Protein AF-A0A9W7BYQ6-F1 (afdb_monomer)

Mean predicted aligned error: 15.12 Å

pLDDT: mean 78.57, std 22.23, range [31.86, 97.75]

Structure (mmCIF, N/CA/C/O backbone):
data_AF-A0A9W7BYQ6-F1
#
_entry.id   AF-A0A9W7BYQ6-F1
#
loop_
_atom_site.group_PDB
_atom_site.id
_atom_site.type_symbol
_atom_site.label_atom_id
_atom_site.label_alt_id
_atom_site.label_comp_id
_atom_site.label_asym_id
_atom_site.label_entity_id
_atom_site.label_seq_id
_atom_site.pdbx_PDB_ins_code
_atom_site.Cartn_x
_atom_site.Cartn_y
_atom_site.Cartn_z
_atom_site.occupancy
_atom_site.B_iso_or_equiv
_atom_site.auth_seq_id
_atom_site.auth_comp_id
_atom_site.auth_asym_id
_atom_site.auth_atom_id
_atom_site.pdbx_PDB_model_num
ATOM 1 N N . MET A 1 1 ? 54.317 21.150 44.133 1.00 43.47 1 MET A N 1
ATOM 2 C CA . MET A 1 1 ? 53.302 20.576 43.223 1.00 43.47 1 MET A CA 1
ATOM 3 C C . MET A 1 1 ? 52.304 19.791 44.057 1.00 43.47 1 MET A C 1
ATOM 5 O O . MET A 1 1 ? 52.593 18.672 44.451 1.00 43.47 1 MET A O 1
ATOM 9 N N . ILE A 1 2 ? 51.185 20.420 44.419 1.00 37.03 2 ILE A N 1
ATOM 10 C CA . ILE A 1 2 ? 50.122 19.801 45.219 1.00 37.03 2 ILE A CA 1
ATOM 11 C C . ILE A 1 2 ? 49.166 19.126 44.231 1.00 37.03 2 ILE A C 1
ATOM 13 O O . ILE A 1 2 ? 48.419 19.805 43.531 1.00 37.03 2 ILE A O 1
ATOM 17 N N . LEU A 1 3 ? 49.245 17.799 44.122 1.00 36.59 3 LEU A N 1
ATOM 18 C CA . LEU A 1 3 ? 48.300 16.997 43.347 1.00 36.59 3 LEU A CA 1
ATOM 19 C C . LEU A 1 3 ? 47.083 16.700 44.230 1.00 36.59 3 LEU A C 1
ATOM 21 O O . LEU A 1 3 ? 47.138 15.872 45.136 1.00 36.59 3 LEU A O 1
ATOM 25 N N . LEU A 1 4 ? 45.992 17.423 43.975 1.00 35.31 4 LEU A N 1
ATOM 26 C CA . LEU A 1 4 ? 44.677 17.169 44.557 1.00 35.31 4 LEU A CA 1
ATOM 27 C C . LEU A 1 4 ? 44.089 15.902 43.921 1.00 35.31 4 LEU A C 1
ATOM 29 O O . LEU A 1 4 ? 43.586 15.934 42.798 1.00 35.31 4 LEU A O 1
ATOM 33 N N . PHE A 1 5 ? 44.150 14.780 44.636 1.00 37.09 5 PHE A N 1
ATOM 34 C CA . PHE A 1 5 ? 43.432 13.565 44.260 1.00 37.09 5 PHE A CA 1
ATOM 35 C C . PHE A 1 5 ? 41.962 13.698 44.675 1.00 37.09 5 PHE A C 1
ATOM 37 O O . PHE A 1 5 ? 41.614 13.576 45.848 1.00 37.09 5 PHE A O 1
ATOM 44 N N . LEU A 1 6 ? 41.098 13.975 43.698 1.00 37.56 6 LEU A N 1
ATOM 45 C CA . LEU A 1 6 ? 39.646 13.909 43.849 1.00 37.56 6 LEU A CA 1
ATOM 46 C C . LEU A 1 6 ? 39.232 12.443 44.048 1.00 37.56 6 LEU A C 1
ATOM 48 O O . LEU A 1 6 ? 39.427 11.610 43.163 1.00 37.56 6 LEU A O 1
ATOM 52 N N . THR A 1 7 ? 38.666 12.122 45.210 1.00 42.50 7 THR A N 1
ATOM 53 C CA . THR A 1 7 ? 38.082 10.805 45.486 1.00 42.50 7 THR A CA 1
ATOM 54 C C . THR A 1 7 ? 36.719 10.665 44.786 1.00 42.50 7 THR A C 1
ATOM 56 O O . THR A 1 7 ? 35.931 11.614 44.766 1.00 42.50 7 THR A O 1
ATOM 59 N N . PRO A 1 8 ? 36.408 9.505 44.178 1.00 43.22 8 PRO A N 1
ATOM 60 C CA . PRO A 1 8 ? 35.128 9.289 43.504 1.00 43.22 8 PRO A CA 1
ATOM 61 C C . PRO A 1 8 ? 33.970 9.108 44.509 1.00 43.22 8 PRO A C 1
ATOM 63 O O . PRO A 1 8 ? 34.186 8.593 45.609 1.00 43.22 8 PRO A O 1
ATOM 66 N N . PRO A 1 9 ? 32.725 9.480 44.146 1.00 39.56 9 PRO A N 1
ATOM 67 C CA . PRO A 1 9 ? 31.572 9.347 45.032 1.00 39.56 9 PRO A CA 1
ATOM 68 C C . PRO A 1 9 ? 31.198 7.876 45.271 1.00 39.56 9 PRO A C 1
ATOM 70 O O . PRO A 1 9 ? 31.221 7.043 44.363 1.00 39.56 9 PRO A O 1
ATOM 73 N N . THR A 1 10 ? 30.820 7.569 46.512 1.00 42.53 10 THR A N 1
ATOM 74 C CA . THR A 1 10 ? 30.437 6.229 46.973 1.00 42.53 10 THR A CA 1
ATOM 75 C C . THR A 1 10 ? 29.130 5.734 46.329 1.00 42.53 10 THR A C 1
ATOM 77 O O . THR A 1 10 ? 28.211 6.519 46.074 1.00 42.53 10 THR A O 1
ATOM 80 N N . PRO A 1 11 ? 28.991 4.420 46.064 1.00 36.62 11 PRO A N 1
ATOM 81 C CA . PRO A 1 11 ? 27.788 3.870 45.455 1.00 36.62 11 PRO A CA 1
ATOM 82 C C . PRO A 1 11 ? 26.620 3.841 46.452 1.00 36.62 11 PRO A C 1
ATOM 84 O O . PRO A 1 11 ? 26.720 3.334 47.571 1.00 36.62 11 PRO A O 1
ATOM 87 N N . ARG A 1 12 ? 25.471 4.358 46.010 1.00 35.28 12 ARG A N 1
ATOM 88 C CA . ARG A 1 12 ? 24.211 4.400 46.762 1.00 35.28 12 ARG A CA 1
ATOM 89 C C . ARG A 1 12 ? 23.676 2.981 47.000 1.00 35.28 12 ARG A C 1
ATOM 91 O O . ARG A 1 12 ? 23.156 2.341 46.089 1.00 35.28 12 ARG A O 1
ATOM 98 N N . GLN A 1 13 ? 23.788 2.504 48.237 1.00 36.00 13 GLN A N 1
ATOM 99 C CA . GLN A 1 13 ? 23.250 1.221 48.701 1.00 36.00 13 GLN A CA 1
ATOM 100 C C . GLN A 1 13 ? 21.714 1.183 48.554 1.00 36.00 13 GLN A C 1
ATOM 102 O O . GLN A 1 13 ? 21.001 2.071 49.027 1.00 36.00 13 GLN A O 1
ATOM 107 N N . ARG A 1 14 ? 21.189 0.144 47.893 1.00 40.66 14 ARG A N 1
ATOM 108 C CA . ARG A 1 14 ? 19.747 -0.118 47.756 1.00 40.66 14 ARG A CA 1
ATOM 109 C C . ARG A 1 14 ? 19.301 -0.920 48.983 1.00 40.66 14 ARG A C 1
ATOM 111 O O . ARG A 1 14 ? 19.718 -2.064 49.133 1.00 40.66 14 ARG A O 1
ATOM 118 N N . LYS A 1 15 ? 18.489 -0.326 49.867 1.00 36.00 15 LYS A N 1
ATOM 119 C CA . LYS A 1 15 ? 17.949 -1.009 51.059 1.00 36.00 15 LYS A CA 1
ATOM 120 C C . LYS A 1 15 ? 17.217 -2.292 50.632 1.00 36.00 15 LYS A C 1
ATOM 122 O O . LYS A 1 15 ? 16.255 -2.220 49.868 1.00 36.00 15 LYS A O 1
ATOM 127 N N . LYS A 1 16 ? 17.692 -3.454 51.096 1.00 34.72 16 LYS A N 1
ATOM 128 C CA . LYS A 1 16 ? 16.944 -4.718 51.056 1.00 34.72 16 LYS A CA 1
ATOM 129 C C . LYS A 1 16 ? 15.793 -4.587 52.053 1.00 34.72 16 LYS A C 1
ATOM 131 O O . LYS A 1 16 ? 16.047 -4.340 53.223 1.00 34.72 16 LYS A O 1
ATOM 136 N N . SER A 1 17 ? 14.552 -4.720 51.596 1.00 37.75 17 SER A N 1
ATOM 137 C CA . SER A 1 17 ? 13.422 -4.959 52.494 1.00 37.75 17 SER A CA 1
ATOM 138 C C . SER A 1 17 ? 13.454 -6.427 52.916 1.00 37.75 17 SER A C 1
ATOM 140 O O . SER A 1 17 ? 13.455 -7.310 52.052 1.00 37.75 17 SER A O 1
ATOM 142 N N . GLU A 1 18 ? 13.516 -6.665 54.222 1.00 34.78 18 GLU A N 1
ATOM 143 C CA . GLU A 1 18 ? 13.394 -7.977 54.855 1.00 34.78 18 GLU A CA 1
ATOM 144 C C . GLU A 1 18 ? 12.104 -8.672 54.401 1.00 34.78 18 GLU A C 1
ATOM 146 O O . GLU A 1 18 ? 11.024 -8.078 54.402 1.00 34.78 18 GLU A O 1
ATOM 151 N N . LYS A 1 19 ? 12.218 -9.931 53.966 1.00 36.22 19 LYS A N 1
ATOM 152 C CA . LYS A 1 19 ? 11.063 -10.811 53.797 1.00 36.22 19 LYS A CA 1
ATOM 153 C C . LYS A 1 19 ? 10.857 -11.538 55.118 1.00 36.22 19 LYS A C 1
ATOM 155 O O . LYS A 1 19 ? 11.721 -12.311 55.514 1.00 36.22 19 LYS A O 1
ATOM 160 N N . ALA A 1 20 ? 9.718 -11.288 55.753 1.00 31.86 20 ALA A N 1
ATOM 161 C CA . ALA A 1 20 ? 9.177 -12.173 56.769 1.00 31.86 20 ALA A CA 1
ATOM 162 C C . ALA A 1 20 ? 8.831 -13.519 56.113 1.00 31.86 20 ALA A C 1
ATOM 164 O O . ALA A 1 20 ? 8.175 -13.560 55.068 1.00 31.86 20 ALA A O 1
ATOM 165 N N . GLU A 1 21 ? 9.319 -14.600 56.709 1.00 35.56 21 GLU A N 1
ATOM 166 C CA . GLU A 1 21 ? 8.918 -15.963 56.391 1.00 35.56 21 GLU A CA 1
ATOM 167 C C . GLU A 1 21 ? 7.478 -16.166 56.873 1.00 35.56 21 GLU A C 1
ATOM 169 O O . GLU A 1 21 ? 7.185 -16.051 58.059 1.00 35.56 21 GLU A O 1
ATOM 174 N N . ALA A 1 22 ? 6.566 -16.439 55.942 1.00 32.25 22 ALA A N 1
ATOM 175 C CA . ALA A 1 22 ? 5.237 -16.946 56.242 1.00 32.25 22 ALA A CA 1
ATOM 176 C C . ALA A 1 22 ? 4.982 -18.128 55.305 1.00 32.25 22 ALA A C 1
ATOM 178 O O . ALA A 1 22 ? 4.762 -17.964 54.105 1.00 32.25 22 ALA A O 1
ATOM 179 N N . SER A 1 23 ? 5.091 -19.324 55.871 1.00 40.09 23 SER A N 1
ATOM 180 C CA . SER A 1 23 ? 4.672 -20.590 55.283 1.00 40.09 23 SER A CA 1
ATOM 181 C C . SER A 1 23 ? 3.147 -20.690 55.344 1.00 40.09 23 SER A C 1
ATOM 183 O O . SER A 1 23 ? 2.634 -20.972 56.420 1.00 40.09 23 SER A O 1
ATOM 185 N N . LEU A 1 24 ? 2.444 -20.457 54.231 1.00 32.22 24 LEU A N 1
ATOM 186 C CA . LEU A 1 24 ? 1.048 -20.872 54.024 1.00 32.22 24 LEU A CA 1
ATOM 187 C C . LEU A 1 24 ? 0.779 -21.094 52.516 1.00 32.22 24 LEU A C 1
ATOM 189 O O . LEU A 1 24 ? 0.664 -20.147 51.740 1.00 32.22 24 LEU A O 1
ATOM 193 N N . ASP A 1 25 ? 0.789 -22.368 52.126 1.00 33.34 25 ASP A N 1
ATOM 194 C CA . ASP A 1 25 ? -0.078 -23.066 51.158 1.00 33.34 25 ASP A CA 1
ATOM 195 C C . ASP A 1 25 ? -0.745 -22.226 50.042 1.00 33.34 25 ASP A C 1
ATOM 197 O O . ASP A 1 25 ? -1.794 -21.601 50.199 1.00 33.34 25 ASP A O 1
ATOM 201 N N . GLU A 1 26 ? -0.156 -22.282 48.846 1.00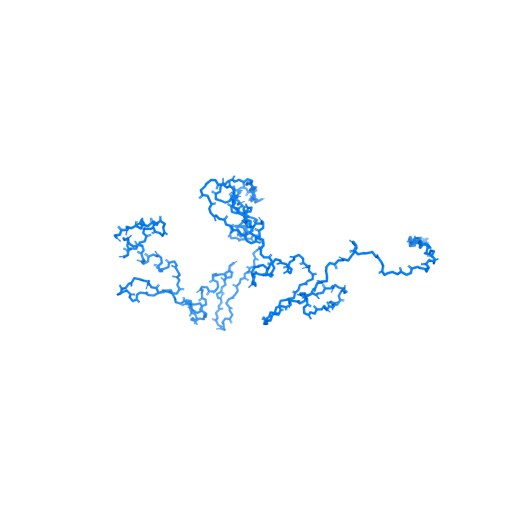 42.97 26 GLU A N 1
ATOM 202 C CA . GLU A 1 26 ? -0.476 -21.443 47.685 1.00 42.97 26 GLU A CA 1
ATOM 203 C C . GLU A 1 26 ? -1.491 -22.096 46.710 1.00 42.97 26 GLU A C 1
ATOM 205 O O . GLU A 1 26 ? -1.306 -22.020 45.497 1.00 42.97 26 GLU A O 1
ATOM 210 N N . ASP A 1 27 ? -2.563 -22.741 47.204 1.00 42.75 27 ASP A N 1
ATOM 211 C CA . ASP A 1 27 ? -3.416 -23.616 46.358 1.00 42.75 27 ASP A CA 1
ATOM 212 C C . ASP A 1 27 ? -4.942 -23.338 46.293 1.00 42.75 27 ASP A C 1
ATOM 214 O O . ASP A 1 27 ? -5.664 -24.087 45.635 1.00 42.75 27 ASP A O 1
ATOM 218 N N . THR A 1 28 ? -5.500 -22.258 46.865 1.00 43.66 28 THR A N 1
ATOM 219 C CA . THR A 1 28 ? -6.983 -22.151 47.006 1.00 43.66 28 THR A CA 1
ATOM 220 C C . THR A 1 28 ? -7.702 -20.913 46.446 1.00 43.66 28 THR A C 1
ATOM 222 O O . THR A 1 28 ? -8.909 -20.794 46.653 1.00 43.66 28 THR A O 1
ATOM 225 N N . ASN A 1 29 ? -7.081 -20.014 45.660 1.00 39.09 29 ASN A N 1
ATOM 226 C CA . ASN A 1 29 ? -7.816 -18.864 45.078 1.00 39.09 29 ASN A CA 1
ATOM 227 C C . ASN A 1 29 ? -8.144 -18.996 43.567 1.00 39.09 29 ASN A C 1
ATOM 229 O O . ASN A 1 29 ? -7.367 -18.545 42.715 1.00 39.09 29 ASN A O 1
ATOM 233 N N . PRO A 1 30 ? -9.334 -19.513 43.190 1.00 42.88 30 PRO A N 1
ATOM 234 C CA . PRO A 1 30 ? -9.738 -19.678 41.790 1.00 42.88 30 PRO A CA 1
ATOM 235 C C . PRO A 1 30 ? -9.913 -18.360 41.012 1.00 42.88 30 PRO A C 1
ATOM 237 O O . PRO A 1 30 ? -9.908 -18.388 39.781 1.00 42.88 30 PRO A O 1
ATOM 240 N N . LYS A 1 31 ? -10.002 -17.195 41.676 1.00 39.41 31 LYS A N 1
ATOM 241 C CA . LYS A 1 31 ? -10.143 -15.884 41.006 1.00 39.41 31 LYS A CA 1
ATOM 242 C C . LYS A 1 31 ? -8.815 -15.294 40.507 1.00 39.41 31 LYS A C 1
ATOM 244 O O . LYS A 1 31 ? -8.833 -14.351 39.718 1.00 39.41 31 LYS A O 1
ATOM 249 N N . LEU A 1 32 ? -7.669 -15.851 40.918 1.00 38.16 32 LEU A N 1
ATOM 250 C CA . LEU A 1 32 ? -6.331 -15.413 40.485 1.00 38.16 32 LEU A CA 1
ATOM 251 C C . LEU A 1 32 ? -5.699 -16.319 39.416 1.00 38.16 32 LEU A C 1
ATOM 253 O O . LEU A 1 32 ? -4.605 -16.021 38.922 1.00 38.16 32 LEU A O 1
ATOM 257 N N . ARG A 1 33 ? -6.388 -17.386 38.985 1.00 36.34 33 ARG A N 1
ATOM 258 C CA . ARG A 1 33 ? -5.934 -18.214 37.863 1.00 36.34 33 ARG A CA 1
ATOM 259 C C . ARG A 1 33 ? -5.952 -17.396 36.572 1.00 36.34 33 ARG A C 1
ATOM 261 O O . ARG A 1 33 ? -6.983 -17.205 35.931 1.00 36.34 33 ARG A O 1
ATOM 268 N N . ARG A 1 34 ? -4.773 -16.936 36.144 1.00 42.22 34 ARG A N 1
ATOM 269 C CA . ARG A 1 34 ? -4.566 -16.474 34.765 1.00 42.22 34 ARG A CA 1
ATOM 270 C C . ARG A 1 34 ? -4.940 -17.640 33.841 1.00 42.22 34 ARG A C 1
ATOM 272 O O . ARG A 1 34 ? -4.400 -18.726 34.049 1.00 42.22 34 ARG A O 1
ATOM 279 N N . PRO A 1 35 ? -5.811 -17.454 32.832 1.00 42.69 35 PRO A N 1
ATOM 280 C CA . PRO A 1 35 ? -6.181 -18.546 31.942 1.00 42.69 35 PRO A CA 1
ATOM 281 C C . PRO A 1 35 ? -4.914 -19.140 31.327 1.00 42.69 35 PRO A C 1
ATOM 283 O O . PRO A 1 35 ? -4.057 -18.403 30.817 1.00 42.69 35 PRO A O 1
ATOM 286 N N . ALA A 1 36 ? -4.783 -20.466 31.431 1.00 51.59 36 ALA A N 1
ATOM 287 C CA . ALA A 1 36 ? -3.658 -21.203 30.884 1.00 51.59 36 ALA A CA 1
ATOM 288 C C . ALA A 1 36 ? -3.486 -20.797 29.418 1.00 51.59 36 ALA A C 1
ATOM 290 O O . ALA A 1 36 ? -4.422 -20.851 28.617 1.00 51.59 36 ALA A O 1
ATOM 291 N N . ARG A 1 37 ? -2.292 -20.316 29.058 1.00 60.03 37 ARG A N 1
ATOM 292 C CA . ARG A 1 37 ? -1.980 -19.912 27.683 1.00 60.03 37 ARG A CA 1
ATOM 293 C C . ARG A 1 37 ? -1.713 -21.169 26.861 1.00 60.03 37 ARG A C 1
ATOM 295 O O . ARG A 1 37 ? -0.598 -21.352 26.380 1.00 60.03 37 ARG A O 1
ATOM 302 N N . ASN A 1 38 ? -2.746 -21.997 26.694 1.00 60.22 38 ASN A N 1
ATOM 303 C CA . ASN A 1 38 ? -2.758 -23.293 25.999 1.00 60.22 38 ASN A CA 1
ATOM 304 C C . ASN A 1 38 ? -2.528 -23.175 24.477 1.00 60.22 38 ASN A C 1
ATOM 306 O O . ASN A 1 38 ? -2.972 -23.975 23.669 1.00 60.22 38 ASN A O 1
ATOM 310 N N . TRP A 1 39 ? -1.908 -22.080 24.059 1.00 65.81 39 TRP A N 1
ATOM 311 C CA . TRP A 1 39 ? -1.801 -21.637 22.683 1.00 65.81 39 TRP A CA 1
ATOM 312 C C . TRP A 1 39 ? -0.371 -21.233 22.329 1.00 65.81 39 TRP A C 1
ATOM 314 O O . TRP A 1 39 ? -0.141 -20.655 21.262 1.00 65.81 39 TRP A O 1
ATOM 324 N N . ILE A 1 40 ? 0.571 -21.468 23.244 1.00 64.25 40 ILE A N 1
ATOM 325 C CA . ILE A 1 40 ? 2.005 -21.274 23.067 1.00 64.25 40 ILE A CA 1
ATOM 326 C C . ILE A 1 40 ? 2.610 -22.662 22.857 1.00 64.25 40 ILE A C 1
ATOM 328 O O . ILE A 1 40 ? 2.610 -23.456 23.788 1.00 64.25 40 ILE A O 1
ATOM 332 N N . LYS A 1 41 ? 3.136 -22.934 21.655 1.00 69.94 41 LYS A N 1
ATOM 333 C CA . LYS A 1 41 ? 3.837 -24.200 21.356 1.00 69.94 41 LYS A CA 1
ATOM 334 C C . LYS A 1 41 ? 5.145 -24.327 22.140 1.00 69.94 41 LYS A C 1
ATOM 336 O O . LYS A 1 41 ? 5.558 -25.418 22.493 1.00 69.94 41 LYS A O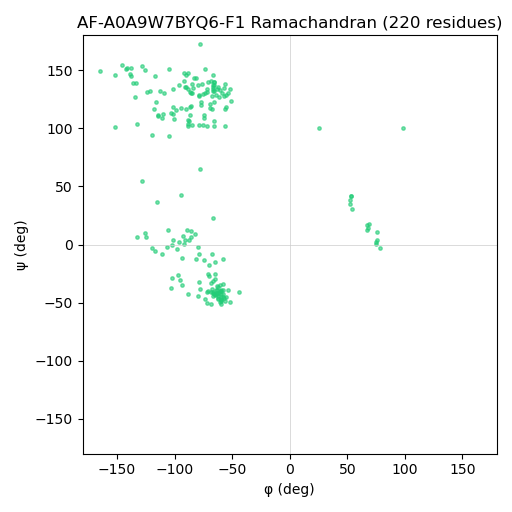 1
ATOM 341 N N . GLY A 1 42 ? 5.800 -23.199 22.414 1.00 72.44 42 GLY A N 1
ATOM 342 C CA . GLY A 1 42 ? 7.051 -23.172 23.158 1.00 72.44 42 GLY A CA 1
ATOM 343 C C . GLY A 1 42 ? 7.401 -21.779 23.659 1.00 72.44 42 GLY A C 1
ATOM 344 O O . GLY A 1 42 ? 7.050 -20.763 23.044 1.00 72.44 42 GLY A O 1
ATOM 345 N N . VAL A 1 43 ? 8.088 -21.745 24.798 1.00 77.75 43 VAL A N 1
ATOM 346 C CA . VAL A 1 43 ? 8.626 -20.533 25.409 1.00 77.75 43 VAL A CA 1
ATOM 347 C C . VAL A 1 43 ? 10.142 -20.658 25.455 1.00 77.75 43 VAL A C 1
ATOM 349 O O . VAL A 1 43 ? 10.660 -21.527 26.146 1.00 77.75 43 VAL A O 1
ATOM 352 N N . VAL A 1 44 ? 10.852 -19.780 24.750 1.00 80.81 44 VAL A N 1
ATOM 353 C CA . VAL A 1 44 ? 12.322 -19.724 24.784 1.00 80.81 44 VAL A CA 1
ATOM 354 C C . VAL A 1 44 ? 12.774 -18.383 25.348 1.00 80.81 44 VAL A C 1
ATOM 356 O O . VAL A 1 44 ? 12.119 -17.363 25.131 1.00 80.81 44 VAL A O 1
ATOM 359 N N . ARG A 1 45 ? 13.879 -18.357 26.095 1.00 84.50 45 ARG A N 1
ATOM 360 C CA . ARG A 1 45 ? 14.506 -17.098 26.522 1.00 84.50 45 ARG A CA 1
ATOM 361 C C . ARG A 1 45 ? 15.531 -16.676 25.480 1.00 84.50 45 ARG A C 1
ATOM 363 O O . ARG A 1 45 ? 16.299 -17.498 24.995 1.00 84.50 45 ARG A O 1
ATOM 370 N N . ASN A 1 46 ? 15.529 -15.399 25.120 1.00 82.94 46 ASN A N 1
ATOM 371 C CA . ASN A 1 46 ? 16.599 -14.839 24.305 1.00 82.94 46 ASN A CA 1
ATOM 372 C C . ASN A 1 46 ? 17.846 -14.565 25.161 1.00 82.94 46 ASN A C 1
ATOM 374 O O . ASN A 1 46 ? 17.799 -14.620 26.391 1.00 82.94 46 ASN A O 1
ATOM 378 N N . LYS A 1 47 ? 18.947 -14.195 24.500 1.00 82.56 47 LYS A N 1
ATOM 379 C CA . LYS A 1 47 ? 20.229 -13.854 25.142 1.00 82.56 47 LYS A CA 1
ATOM 380 C C . LYS A 1 47 ? 20.170 -12.700 26.158 1.00 82.56 47 LYS A C 1
ATOM 382 O O . LYS A 1 47 ? 21.111 -12.506 26.911 1.00 82.56 47 LYS A O 1
ATOM 387 N N . TRP A 1 48 ? 19.069 -11.951 26.194 1.00 84.56 48 TRP A N 1
ATOM 388 C CA . TRP A 1 48 ? 18.828 -10.828 27.104 1.00 84.56 48 TRP A CA 1
ATOM 389 C C . TRP A 1 48 ? 17.828 -11.175 28.221 1.00 84.56 48 TRP A C 1
ATOM 391 O O . TRP A 1 48 ? 17.289 -10.283 28.870 1.00 84.56 48 TRP A O 1
ATOM 401 N N . GLY A 1 49 ? 17.495 -12.460 28.402 1.00 82.94 49 GLY A N 1
ATOM 402 C CA . GLY A 1 49 ? 16.507 -12.922 29.387 1.00 82.94 49 GLY A CA 1
ATOM 403 C C . GLY A 1 49 ? 15.044 -12.651 29.005 1.00 82.94 49 GLY A C 1
ATOM 404 O O . GLY A 1 49 ? 14.128 -12.992 29.754 1.00 82.94 49 GLY A O 1
ATOM 405 N N . GLY A 1 50 ? 14.796 -12.077 27.828 1.00 86.69 50 GLY A N 1
ATOM 406 C CA . GLY A 1 50 ? 13.463 -11.813 27.302 1.00 86.69 50 GLY A CA 1
ATOM 407 C C . GLY A 1 50 ? 12.752 -13.094 26.874 1.00 86.69 50 GLY A C 1
ATOM 408 O O . GLY A 1 50 ? 13.307 -13.929 26.161 1.00 86.69 50 GLY A O 1
ATOM 409 N N . ILE A 1 51 ? 11.493 -13.231 27.280 1.00 86.69 51 ILE A N 1
ATOM 410 C CA . ILE A 1 51 ? 10.649 -14.377 26.935 1.00 86.69 51 ILE A CA 1
ATOM 411 C C . ILE A 1 51 ? 10.151 -14.241 25.493 1.00 86.69 51 ILE A C 1
ATOM 413 O O . ILE A 1 51 ? 9.404 -13.311 25.196 1.00 86.69 51 ILE A O 1
ATOM 417 N N . ILE A 1 52 ? 10.486 -15.198 24.633 1.00 88.38 52 ILE A N 1
ATOM 418 C CA . ILE A 1 52 ? 9.947 -15.376 23.281 1.00 88.38 52 ILE A CA 1
ATOM 419 C C . ILE A 1 52 ? 8.910 -16.497 23.306 1.00 88.38 52 ILE A C 1
ATOM 421 O O . ILE A 1 52 ? 9.130 -17.562 23.878 1.00 88.38 52 ILE A O 1
ATOM 425 N N . ARG A 1 53 ? 7.767 -16.251 22.669 1.00 88.81 53 ARG A N 1
ATOM 426 C CA . ARG A 1 53 ? 6.668 -17.207 22.523 1.00 88.81 53 ARG A CA 1
ATOM 427 C C . ARG A 1 53 ? 6.543 -17.606 21.065 1.00 88.81 53 ARG A C 1
ATOM 429 O O . ARG A 1 53 ? 6.476 -16.725 20.205 1.00 88.81 53 ARG A O 1
ATOM 436 N N . THR A 1 54 ? 6.450 -18.900 20.808 1.00 89.56 54 THR A N 1
ATOM 437 C CA . THR A 1 54 ? 6.167 -19.444 19.475 1.00 89.56 54 THR A CA 1
ATOM 438 C C . THR A 1 54 ? 4.663 -19.628 19.295 1.00 89.56 54 THR A C 1
ATOM 440 O O . THR A 1 54 ? 3.955 -19.993 20.243 1.00 89.56 54 THR A O 1
ATOM 443 N N . CYS A 1 55 ? 4.158 -19.328 18.099 1.00 89.69 55 CYS A N 1
ATOM 444 C CA . CYS A 1 55 ? 2.758 -19.535 17.748 1.00 89.69 55 CYS A CA 1
ATOM 445 C C . CYS A 1 55 ? 2.388 -21.005 17.944 1.00 89.69 55 CYS A C 1
ATOM 447 O O . CYS A 1 55 ? 3.146 -21.885 17.570 1.00 89.69 55 CYS A O 1
ATOM 449 N N . GLY A 1 56 ? 1.237 -21.266 18.563 1.00 86.88 56 GLY A N 1
ATOM 450 C CA . GLY A 1 56 ? 0.783 -22.618 18.884 1.00 86.88 56 GLY A CA 1
ATOM 451 C C . GLY A 1 56 ? 0.146 -23.389 17.727 1.00 86.88 56 GLY A C 1
ATOM 452 O O . GLY A 1 56 ? -0.274 -24.519 17.927 1.00 86.88 56 GLY A O 1
ATOM 453 N N . ILE A 1 57 ? 0.007 -22.771 16.555 1.00 86.00 57 ILE A N 1
ATOM 454 C CA . ILE A 1 57 ? -0.791 -23.303 15.444 1.00 86.00 57 ILE A CA 1
ATOM 455 C C . ILE A 1 57 ? 0.087 -24.167 14.549 1.00 86.00 57 ILE A C 1
ATOM 457 O O . ILE A 1 57 ? 1.292 -23.925 14.418 1.00 86.00 57 ILE A O 1
ATOM 461 N N . ASP A 1 58 ? -0.500 -25.221 13.991 1.00 86.44 58 ASP A N 1
ATOM 462 C CA . ASP A 1 58 ? 0.248 -26.135 13.149 1.00 86.44 58 ASP A CA 1
ATOM 463 C C . ASP A 1 58 ? 0.739 -25.495 11.850 1.00 86.44 58 ASP A C 1
ATOM 465 O O . ASP A 1 58 ? 0.065 -24.636 11.284 1.00 86.44 58 ASP A O 1
ATOM 469 N N . GLY A 1 59 ? 1.988 -25.796 11.482 1.00 85.56 59 GLY A N 1
ATOM 470 C CA . GLY A 1 59 ? 2.682 -25.137 10.371 1.00 85.56 59 GLY A CA 1
ATOM 471 C C . GLY A 1 59 ? 3.019 -23.647 10.567 1.00 85.56 59 GLY A C 1
ATOM 472 O O . GLY A 1 59 ? 3.279 -22.959 9.583 1.00 85.56 59 GLY A O 1
ATOM 473 N N . CYS A 1 60 ? 2.997 -23.106 11.796 1.00 89.81 60 CYS A N 1
ATOM 474 C CA . CYS A 1 60 ? 3.345 -21.702 12.051 1.00 89.81 60 CYS A CA 1
ATOM 475 C C . CYS A 1 60 ? 4.620 -21.514 12.888 1.00 89.81 60 CYS A C 1
ATOM 477 O O . CYS A 1 60 ? 4.608 -21.688 14.107 1.00 89.81 60 CYS A O 1
ATOM 479 N N . ASP A 1 61 ? 5.679 -21.004 12.253 1.00 90.44 61 ASP A N 1
ATOM 480 C CA . ASP A 1 61 ? 6.978 -20.729 12.894 1.00 90.44 61 ASP A CA 1
ATOM 481 C C . ASP A 1 61 ? 7.101 -19.322 13.498 1.00 90.44 61 ASP A C 1
ATOM 483 O O . ASP A 1 61 ? 8.190 -18.863 13.859 1.00 90.44 61 ASP A O 1
ATOM 487 N N . TYR A 1 62 ? 5.988 -18.595 13.617 1.00 91.00 62 TYR A N 1
ATOM 488 C CA . TYR A 1 62 ? 6.009 -17.219 14.099 1.00 91.00 62 TYR A CA 1
ATOM 489 C C . TYR A 1 62 ? 6.409 -17.136 15.579 1.00 91.00 62 TYR A C 1
ATOM 491 O O . TYR A 1 62 ? 5.799 -17.765 16.446 1.00 91.00 62 TYR A O 1
ATOM 499 N N . LYS A 1 63 ? 7.409 -16.301 15.884 1.00 91.31 63 LYS A N 1
ATOM 500 C CA . LYS A 1 63 ? 7.976 -16.118 17.228 1.00 91.31 63 LYS A CA 1
ATOM 501 C C . LYS A 1 63 ? 7.913 -14.651 17.633 1.00 91.31 63 LYS A C 1
ATOM 503 O O . LYS A 1 63 ? 8.326 -13.777 16.874 1.00 91.31 63 LYS A O 1
ATOM 508 N N . ILE A 1 64 ? 7.423 -14.358 18.838 1.00 91.31 64 ILE A N 1
ATOM 509 C CA . ILE A 1 64 ? 7.387 -12.983 19.350 1.00 91.31 64 ILE A CA 1
ATOM 510 C C . ILE A 1 64 ? 7.461 -12.911 20.873 1.00 91.31 64 ILE A C 1
ATOM 512 O O . ILE A 1 64 ? 6.919 -13.754 21.586 1.00 91.31 64 ILE A O 1
ATOM 516 N N . GLY A 1 65 ? 8.113 -11.867 21.390 1.00 89.12 65 GLY A N 1
ATOM 517 C CA . GLY A 1 65 ? 8.188 -11.635 22.832 1.00 89.12 65 GLY A CA 1
ATOM 518 C C . GLY A 1 65 ? 6.929 -11.005 23.433 1.00 89.12 65 GLY A C 1
ATOM 519 O O . GLY A 1 65 ? 6.547 -11.321 24.560 1.00 89.12 65 GLY A O 1
ATOM 520 N N . ASN A 1 66 ? 6.226 -10.157 22.676 1.00 87.94 66 ASN A N 1
ATOM 521 C CA . ASN A 1 66 ? 5.028 -9.468 23.155 1.00 87.94 66 ASN A CA 1
ATOM 522 C C . ASN A 1 66 ? 3.765 -10.342 22.972 1.00 87.94 66 ASN A C 1
ATOM 524 O O . ASN A 1 66 ? 3.407 -10.665 21.835 1.00 87.94 66 ASN A O 1
ATOM 528 N N . PRO A 1 67 ? 3.042 -10.699 24.052 1.00 84.75 67 PRO A N 1
ATOM 529 C CA . PRO A 1 67 ? 1.833 -11.515 23.952 1.00 84.75 67 PRO A CA 1
ATOM 530 C C . PRO A 1 67 ? 0.688 -10.820 23.197 1.00 84.75 67 PRO A C 1
ATOM 532 O O . PRO A 1 67 ? -0.096 -11.506 22.544 1.00 84.75 67 PRO A O 1
ATOM 535 N N . ASN A 1 68 ? 0.597 -9.486 23.224 1.00 86.75 68 ASN A N 1
ATOM 536 C CA . ASN A 1 68 ? -0.437 -8.755 22.483 1.00 86.75 68 ASN A CA 1
ATOM 537 C C . ASN A 1 68 ? -0.219 -8.871 20.973 1.00 86.75 68 ASN A C 1
ATOM 539 O O . ASN A 1 68 ? -1.170 -9.067 20.222 1.00 86.75 68 ASN A O 1
ATOM 543 N N . HIS A 1 69 ? 1.038 -8.832 20.524 1.00 87.81 69 HIS A N 1
ATOM 544 C CA . HIS A 1 69 ? 1.352 -9.038 19.112 1.00 87.81 69 HIS A CA 1
ATOM 545 C C . HIS A 1 69 ? 1.072 -10.480 18.676 1.00 87.81 69 HIS A C 1
ATOM 547 O O . HIS A 1 69 ? 0.628 -10.688 17.552 1.00 87.81 69 HIS A O 1
ATOM 553 N N . MET A 1 70 ? 1.248 -11.466 19.566 1.00 89.50 70 MET A N 1
ATOM 554 C CA . MET A 1 70 ? 0.854 -12.849 19.280 1.00 89.50 70 MET A CA 1
ATOM 555 C C . MET A 1 70 ? -0.662 -12.981 19.068 1.00 89.50 70 MET A C 1
ATOM 557 O O . MET A 1 70 ? -1.084 -13.653 18.130 1.00 89.50 70 MET A O 1
ATOM 561 N N . LYS A 1 71 ? -1.487 -12.314 19.887 1.00 87.19 71 LYS A N 1
ATOM 562 C CA . LYS A 1 71 ? -2.947 -12.277 19.677 1.00 87.19 71 LYS A CA 1
ATOM 563 C C . LYS A 1 71 ? -3.298 -11.664 18.321 1.00 87.19 71 LYS A C 1
ATOM 565 O O . LYS A 1 71 ? -4.015 -12.275 17.534 1.00 87.19 71 LYS A O 1
ATOM 570 N N . SER A 1 72 ? -2.715 -10.506 18.003 1.00 88.44 72 SER A N 1
ATOM 571 C CA . SER A 1 72 ? -2.928 -9.843 16.711 1.00 88.44 72 SER A CA 1
ATOM 572 C C . SER A 1 72 ? -2.473 -10.696 15.524 1.00 88.44 72 SER A C 1
ATOM 574 O O . SER A 1 72 ? -3.159 -10.734 14.505 1.00 88.44 72 SER A O 1
ATOM 576 N N . HIS A 1 73 ? -1.339 -11.394 15.643 1.00 90.12 73 HIS A N 1
ATOM 577 C CA . HIS A 1 73 ? -0.851 -12.329 14.630 1.00 90.12 73 HIS A CA 1
ATOM 578 C C . HIS A 1 73 ? -1.858 -13.458 14.388 1.00 90.12 73 HIS A C 1
ATOM 580 O O . HIS A 1 73 ? -2.211 -13.717 13.240 1.00 90.12 73 HIS A O 1
ATOM 586 N N . LYS A 1 74 ? -2.375 -14.074 15.454 1.00 88.44 74 LYS A N 1
ATOM 587 C CA . LYS A 1 74 ? -3.359 -15.160 15.366 1.00 88.44 74 LYS A CA 1
ATOM 588 C C . LYS A 1 74 ? -4.661 -14.726 14.713 1.00 88.44 74 LYS A C 1
ATOM 590 O O . LYS A 1 74 ? -5.105 -15.381 13.772 1.00 88.44 74 LYS A O 1
ATOM 595 N N . ALA A 1 75 ? -5.198 -13.581 15.120 1.00 88.25 75 ALA A N 1
ATOM 596 C CA . ALA A 1 75 ? -6.376 -13.014 14.478 1.00 88.25 75 ALA A CA 1
ATOM 597 C C . ALA A 1 75 ? -6.112 -12.735 12.984 1.00 88.25 75 ALA A C 1
ATOM 599 O O . ALA A 1 75 ? -6.916 -13.072 12.106 1.00 88.25 75 ALA A O 1
ATOM 600 N N . ALA A 1 76 ? -4.956 -12.148 12.664 1.00 88.44 76 ALA A N 1
ATOM 601 C CA . ALA A 1 76 ? -4.614 -11.763 11.301 1.00 88.44 76 ALA A CA 1
ATOM 602 C C . ALA A 1 76 ? -4.381 -12.963 10.371 1.00 88.44 76 ALA A C 1
ATOM 604 O O . ALA A 1 76 ? -4.982 -12.999 9.296 1.00 88.44 76 ALA A O 1
ATOM 605 N N . LYS A 1 77 ? -3.530 -13.910 10.781 1.00 90.12 77 LYS A N 1
ATOM 606 C CA . LYS A 1 77 ? -3.007 -15.004 9.948 1.00 90.12 77 LYS A CA 1
ATOM 607 C C . LYS A 1 77 ? -3.781 -16.308 10.065 1.00 90.12 77 LYS A C 1
ATOM 609 O O . LYS A 1 77 ? -3.860 -17.024 9.080 1.00 90.12 77 LYS A O 1
ATOM 614 N N . HIS A 1 78 ? -4.366 -16.584 11.224 1.00 88.94 78 HIS A N 1
ATOM 615 C CA . HIS A 1 78 ? -5.018 -17.867 11.488 1.00 88.94 78 HIS A CA 1
ATOM 616 C C . HIS A 1 78 ? -6.519 -17.754 11.749 1.00 88.94 78 HIS A C 1
ATOM 618 O O . HIS A 1 78 ? -7.184 -18.765 11.910 1.00 88.94 78 HIS A O 1
ATOM 624 N N . GLY A 1 79 ? -7.068 -16.539 11.823 1.00 86.06 79 GLY A N 1
ATOM 625 C CA . GLY A 1 79 ? -8.494 -16.358 12.090 1.00 86.06 79 GLY A CA 1
ATOM 626 C C . GLY A 1 79 ? -8.921 -16.763 13.506 1.00 86.06 79 GLY A C 1
ATOM 627 O O . GLY A 1 79 ? -10.112 -16.870 13.770 1.00 86.06 79 GLY A O 1
ATOM 628 N N . VAL A 1 80 ? -7.971 -16.946 14.425 1.00 84.81 80 VAL A N 1
ATOM 629 C CA . VAL A 1 80 ? -8.242 -17.343 15.813 1.00 84.81 80 VAL A CA 1
ATOM 630 C C . VAL A 1 80 ? -8.472 -16.106 16.677 1.00 84.81 80 VAL A C 1
ATOM 632 O O . VAL A 1 80 ? -7.677 -15.167 16.610 1.00 84.81 80 VAL A O 1
ATOM 635 N N . ASP A 1 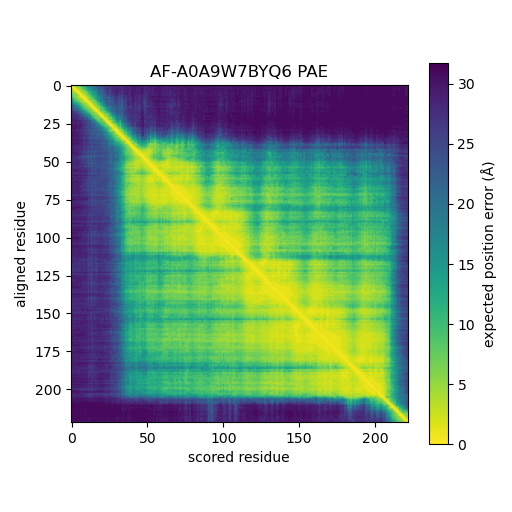81 ? -9.524 -16.130 17.504 1.00 84.69 81 ASP A N 1
ATOM 636 C CA . ASP A 1 81 ? -9.883 -15.045 18.438 1.00 84.69 81 ASP A CA 1
ATOM 637 C C . ASP A 1 81 ? -10.000 -13.678 17.728 1.00 84.69 81 ASP A C 1
ATOM 639 O O . ASP A 1 81 ? -9.489 -12.645 18.171 1.00 84.69 81 ASP A O 1
ATOM 643 N N . VAL A 1 82 ? -10.608 -13.679 16.533 1.00 85.50 82 VAL A N 1
ATOM 644 C CA . VAL A 1 82 ? -10.733 -12.466 15.719 1.00 85.50 82 VAL A CA 1
ATOM 645 C C . VAL A 1 82 ? -11.794 -11.561 16.311 1.00 85.50 82 VAL A C 1
ATOM 647 O O . VAL A 1 82 ? -12.993 -11.779 16.151 1.00 85.50 82 VAL A O 1
ATOM 650 N N . ARG A 1 83 ? -11.337 -10.456 16.890 1.00 86.12 83 ARG A N 1
ATOM 651 C CA . ARG A 1 83 ? -12.192 -9.309 17.164 1.00 86.12 83 ARG A CA 1
ATOM 652 C C . ARG A 1 83 ? -12.253 -8.401 15.941 1.00 86.12 83 ARG A C 1
ATOM 654 O O . ARG A 1 83 ? -11.242 -7.840 15.515 1.00 86.12 83 ARG A O 1
ATOM 661 N N . TRP A 1 84 ? -13.451 -8.237 15.397 1.00 90.44 84 TRP A N 1
ATOM 662 C CA . TRP A 1 84 ? -13.704 -7.282 14.326 1.00 90.44 84 TRP A CA 1
ATOM 663 C C . TRP A 1 84 ? -13.981 -5.891 14.894 1.00 90.44 84 TRP A C 1
ATOM 665 O O . TRP A 1 84 ? -14.697 -5.731 15.879 1.00 90.44 84 TRP A O 1
ATOM 675 N N . TYR A 1 85 ? -13.411 -4.884 14.245 1.00 91.81 85 TYR A N 1
ATOM 676 C CA . TYR A 1 85 ? -13.653 -3.470 14.490 1.00 91.81 85 TYR A CA 1
ATOM 677 C C . TYR A 1 85 ? -14.398 -2.916 13.280 1.00 91.81 85 TYR A C 1
ATOM 679 O O . TYR A 1 85 ? -13.816 -2.817 12.197 1.00 91.81 85 TYR A O 1
ATOM 687 N N . THR A 1 86 ? -15.678 -2.604 13.446 1.00 93.06 86 THR A N 1
ATOM 688 C CA . THR A 1 86 ? -16.557 -2.097 12.387 1.00 93.06 86 THR A CA 1
ATOM 689 C C . THR A 1 86 ? -16.552 -0.573 12.352 1.00 93.06 86 THR A C 1
ATOM 691 O O . THR A 1 86 ? -16.374 0.089 13.378 1.00 93.06 86 THR A O 1
ATOM 694 N N . CYS A 1 87 ? -16.713 -0.003 11.160 1.00 94.50 87 CYS A N 1
ATOM 695 C CA . CYS A 1 87 ? -17.000 1.418 11.030 1.00 94.50 87 CYS A CA 1
ATOM 696 C C . CYS A 1 87 ? -18.425 1.705 11.514 1.00 94.50 87 CYS A C 1
ATOM 698 O O . CYS A 1 87 ? -19.336 0.924 11.269 1.00 94.50 87 CYS A O 1
ATOM 700 N N . ASP A 1 88 ? -18.588 2.819 12.214 1.00 93.81 88 ASP A N 1
ATOM 701 C CA . ASP A 1 88 ? -19.855 3.319 12.757 1.00 93.81 88 ASP A CA 1
ATOM 702 C C . ASP A 1 88 ? -20.513 4.355 11.837 1.00 93.81 88 ASP A C 1
ATOM 704 O O . ASP A 1 88 ? -21.546 4.920 12.176 1.00 93.81 88 ASP A O 1
ATOM 708 N N . GLN A 1 89 ? -19.903 4.639 10.685 1.00 93.81 89 GLN A N 1
ATOM 709 C CA . GLN A 1 89 ? -20.412 5.640 9.763 1.00 93.81 89 GLN A CA 1
ATOM 710 C C . GLN A 1 89 ? -21.560 5.087 8.919 1.00 93.81 89 GLN A C 1
ATOM 712 O O . GLN A 1 89 ? -21.455 3.963 8.413 1.00 93.81 89 GLN A O 1
ATOM 717 N N . PRO A 1 90 ? -22.630 5.878 8.720 1.00 92.38 90 PRO A N 1
ATOM 718 C CA . PRO A 1 90 ? -23.794 5.446 7.962 1.00 92.38 90 PRO A CA 1
ATOM 719 C C . PRO A 1 90 ? -23.386 5.055 6.537 1.00 92.38 90 PRO A C 1
ATOM 721 O O . PRO A 1 90 ? -22.648 5.773 5.862 1.00 92.38 90 PRO A O 1
ATOM 724 N N . GLY A 1 91 ? -23.826 3.874 6.098 1.00 91.12 91 GLY A N 1
ATOM 725 C CA . GLY A 1 91 ? -23.502 3.326 4.777 1.00 91.12 91 GLY A CA 1
ATOM 726 C C . GLY A 1 91 ? -22.084 2.757 4.622 1.00 91.12 91 GLY A C 1
ATOM 727 O O . GLY A 1 91 ? -21.728 2.321 3.528 1.00 91.12 91 GLY A O 1
ATOM 728 N N . CYS A 1 92 ? -21.262 2.715 5.678 1.00 94.06 92 CYS A N 1
ATOM 729 C CA . CYS A 1 92 ? -19.931 2.112 5.615 1.00 94.06 92 CYS A CA 1
ATOM 730 C C . CYS A 1 92 ? -19.915 0.681 6.166 1.00 94.06 92 CYS A C 1
ATOM 732 O O . CYS A 1 92 ? -20.079 0.456 7.361 1.00 94.06 92 CYS A O 1
ATOM 734 N N . THR A 1 93 ? -19.618 -0.297 5.309 1.00 94.12 93 THR A N 1
ATOM 735 C CA . THR A 1 93 ? -19.513 -1.723 5.681 1.00 94.12 93 THR A CA 1
ATOM 736 C C . THR A 1 93 ? -18.090 -2.155 6.050 1.00 94.12 93 THR A C 1
ATOM 738 O O . THR A 1 93 ? -17.812 -3.343 6.242 1.00 94.12 93 THR A O 1
ATOM 741 N N . TYR A 1 94 ? -17.151 -1.207 6.147 1.00 94.75 94 TYR A N 1
ATOM 742 C CA . TYR A 1 94 ? -15.752 -1.522 6.417 1.00 94.75 94 TYR A CA 1
ATOM 743 C C . TYR A 1 94 ? -15.564 -2.104 7.821 1.00 94.75 94 TYR A C 1
ATOM 745 O O . TYR A 1 94 ? -16.021 -1.547 8.822 1.00 94.75 94 TYR A O 1
ATOM 753 N N . ARG A 1 95 ? -14.800 -3.196 7.901 1.00 92.75 95 ARG A N 1
ATOM 754 C CA . ARG A 1 95 ? -14.369 -3.804 9.160 1.00 92.75 95 ARG A CA 1
ATOM 755 C C . ARG A 1 95 ? -12.912 -4.234 9.093 1.00 92.75 95 ARG A C 1
ATOM 757 O O . ARG A 1 95 ? -12.437 -4.699 8.058 1.00 92.75 95 ARG A O 1
ATOM 764 N N . ALA A 1 96 ? -12.208 -4.118 10.210 1.00 92.06 96 ALA A N 1
ATOM 765 C CA . ALA A 1 96 ? -10.807 -4.499 10.322 1.00 92.06 96 ALA A CA 1
ATOM 766 C C . ALA A 1 96 ? -10.566 -5.436 11.507 1.00 92.06 96 ALA A C 1
ATOM 768 O O . ALA A 1 96 ? -11.267 -5.382 12.510 1.00 92.06 96 ALA A O 1
ATOM 769 N N . LYS A 1 97 ? -9.517 -6.259 11.415 1.00 89.75 97 LYS A N 1
ATOM 770 C CA . LYS A 1 97 ? -9.059 -7.128 12.515 1.00 89.75 97 LYS A CA 1
ATOM 771 C C . LYS A 1 97 ? -8.242 -6.381 13.584 1.00 89.75 97 LYS A C 1
ATOM 773 O O . LYS A 1 97 ? -7.865 -6.961 14.593 1.00 89.75 97 LYS A O 1
ATOM 778 N N . GLN A 1 98 ? -7.901 -5.113 13.340 1.00 88.25 98 GLN A N 1
ATOM 779 C CA . GLN A 1 98 ? -7.100 -4.277 14.237 1.00 88.25 98 GLN A CA 1
ATOM 780 C C . GLN A 1 98 ? -7.710 -2.879 14.352 1.00 88.25 98 GLN A C 1
ATOM 782 O O . GLN A 1 98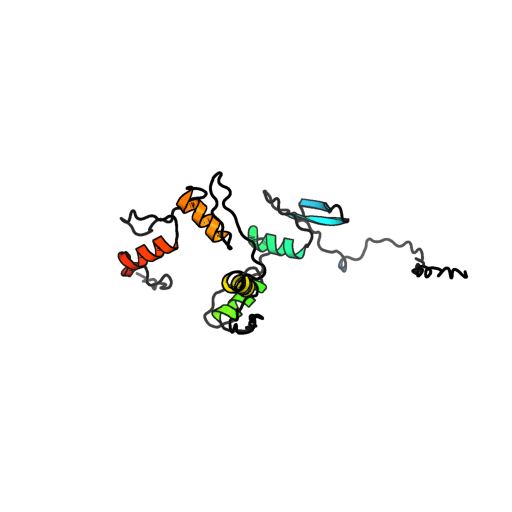 ? -8.101 -2.281 13.347 1.00 88.25 98 GLN A O 1
ATOM 787 N N . ALA A 1 99 ? -7.721 -2.331 15.569 1.00 88.75 99 ALA A N 1
ATOM 788 C CA . ALA A 1 99 ? -8.259 -1.001 15.852 1.00 88.75 99 ALA A CA 1
ATOM 789 C C . ALA A 1 99 ? -7.506 0.123 15.114 1.00 88.75 99 ALA A C 1
ATOM 791 O O . ALA A 1 99 ? -8.121 1.078 14.643 1.00 88.75 99 ALA A O 1
ATOM 792 N N . SER A 1 100 ? -6.182 -0.004 14.966 1.00 88.06 100 SER A N 1
ATOM 793 C CA . SER A 1 100 ? -5.344 0.946 14.218 1.00 88.06 100 SER A CA 1
ATOM 794 C C . SER A 1 100 ? -5.792 1.094 12.766 1.00 88.06 100 SER A C 1
ATOM 796 O O . SER A 1 100 ? -5.836 2.205 12.241 1.00 88.06 100 SER A O 1
ATOM 798 N N . ASN A 1 101 ? -6.184 -0.013 12.135 1.00 89.75 101 ASN A N 1
ATOM 799 C CA . ASN A 1 101 ? -6.633 -0.023 10.747 1.00 89.75 101 ASN A CA 1
ATOM 800 C C . ASN A 1 101 ? -7.998 0.657 10.609 1.00 89.75 101 ASN A C 1
ATOM 802 O O . ASN A 1 101 ? -8.194 1.432 9.676 1.00 89.75 101 ASN A O 1
ATOM 806 N N . LEU A 1 102 ? -8.915 0.437 11.559 1.00 91.75 102 LEU A N 1
ATOM 807 C CA . LEU A 1 102 ? -10.187 1.161 11.582 1.00 91.75 102 LEU A CA 1
ATOM 808 C C . LEU A 1 102 ? -9.971 2.668 11.789 1.00 91.75 102 LEU A C 1
ATOM 810 O O . LEU A 1 102 ? -10.601 3.472 11.106 1.00 91.75 102 LEU A O 1
ATOM 814 N N . LYS A 1 103 ? -9.052 3.065 12.679 1.00 89.69 103 LYS A N 1
ATOM 815 C CA . LYS A 1 103 ? -8.697 4.479 12.882 1.00 89.69 103 LYS A CA 1
ATOM 816 C C . LYS A 1 103 ? -8.167 5.117 11.592 1.00 89.69 103 LYS A C 1
ATOM 818 O O . LYS A 1 103 ? -8.629 6.189 11.210 1.00 89.69 103 LYS A O 1
ATOM 823 N N . GLY A 1 104 ? -7.248 4.442 10.896 1.00 88.31 104 GLY A N 1
ATOM 824 C CA . GLY A 1 104 ? -6.732 4.893 9.598 1.00 88.31 104 GLY A CA 1
ATOM 825 C C . GLY A 1 104 ? -7.824 4.982 8.528 1.00 88.31 104 GLY A C 1
ATOM 826 O O . GLY A 1 104 ? -7.905 5.970 7.798 1.00 88.31 104 GLY A O 1
ATOM 827 N N . HIS A 1 105 ? -8.728 4.002 8.476 1.00 91.06 105 HIS A N 1
ATOM 828 C CA . HIS A 1 105 ? -9.894 4.032 7.594 1.00 91.06 105 HIS A CA 1
ATOM 829 C C . HIS A 1 105 ? -10.801 5.241 7.875 1.00 91.06 105 HIS A C 1
ATOM 831 O O . HIS A 1 105 ? -11.092 6.003 6.954 1.00 91.06 105 HIS A O 1
ATOM 837 N N . LYS A 1 106 ? -11.188 5.474 9.136 1.00 90.69 106 LYS A N 1
ATOM 838 C CA . LYS A 1 106 ? -12.020 6.623 9.528 1.00 90.69 106 LYS A CA 1
ATOM 839 C C . LYS A 1 106 ? -11.367 7.957 9.151 1.00 90.69 106 LYS A C 1
ATOM 841 O O . LYS A 1 106 ? -12.029 8.813 8.569 1.00 90.69 106 LYS A O 1
ATOM 846 N N . ALA A 1 107 ? -10.059 8.100 9.363 1.00 88.50 107 ALA A N 1
ATOM 847 C CA . ALA A 1 107 ? -9.327 9.304 8.971 1.00 88.50 107 ALA A CA 1
ATOM 848 C C . ALA A 1 107 ? -9.258 9.492 7.441 1.00 88.50 107 ALA A C 1
ATOM 850 O O . ALA A 1 107 ? -9.389 10.601 6.908 1.00 88.50 107 ALA A O 1
ATOM 851 N N . THR A 1 108 ? -9.038 8.412 6.693 1.00 86.25 108 THR A N 1
ATOM 852 C CA . THR A 1 108 ? -8.833 8.489 5.239 1.00 86.25 108 THR A CA 1
ATOM 853 C C . THR A 1 108 ? -10.136 8.620 4.462 1.00 86.25 108 THR A C 1
ATOM 855 O O . THR A 1 108 ? -10.186 9.465 3.568 1.00 86.25 108 THR A O 1
ATOM 858 N N . LYS A 1 109 ? -11.162 7.834 4.809 1.00 89.38 109 LYS A N 1
ATOM 859 C CA . LYS A 1 109 ? -12.441 7.734 4.089 1.00 89.38 109 LYS A CA 1
ATOM 860 C C . LYS A 1 109 ? -13.534 8.647 4.627 1.00 89.38 109 LYS A C 1
ATOM 862 O O . LYS A 1 109 ? -14.304 9.159 3.829 1.00 89.38 109 LYS A O 1
ATOM 867 N N . HIS A 1 110 ? -13.570 8.873 5.937 1.00 89.25 110 HIS A N 1
ATOM 868 C CA . HIS A 1 110 ? -14.626 9.665 6.575 1.00 89.25 110 HIS A CA 1
ATOM 869 C C . HIS A 1 110 ? -14.138 11.012 7.114 1.00 89.25 110 HIS A C 1
ATOM 871 O O . HIS A 1 110 ? -14.943 11.824 7.541 1.00 89.25 110 HIS A O 1
ATOM 877 N N . GLY A 1 111 ? -12.827 11.268 7.114 1.00 86.31 111 GLY A N 1
ATOM 878 C CA . GLY A 1 111 ? -12.285 12.515 7.658 1.00 86.31 111 GLY A CA 1
ATOM 879 C C . GLY A 1 111 ? -12.418 12.636 9.181 1.00 86.31 111 GLY A C 1
ATOM 880 O O . GLY A 1 111 ? -12.268 13.725 9.723 1.00 86.31 111 GLY A O 1
ATOM 881 N N . ILE A 1 112 ? -12.649 11.528 9.887 1.00 86.62 112 ILE A N 1
ATOM 882 C CA . ILE A 1 112 ? -12.883 11.522 11.336 1.00 86.62 112 ILE A CA 1
ATOM 883 C C . ILE A 1 112 ? -11.567 11.339 12.087 1.00 86.62 112 ILE A C 1
ATOM 885 O O . ILE A 1 112 ? -10.775 10.456 11.749 1.00 86.62 112 ILE A O 1
ATOM 889 N N . ASN A 1 113 ? -11.359 12.134 13.145 1.00 83.62 113 ASN A N 1
ATOM 890 C CA . ASN A 1 113 ? -10.157 12.107 13.989 1.00 83.62 113 ASN A CA 1
ATOM 891 C C . ASN A 1 113 ? -8.854 12.221 13.176 1.00 83.62 113 ASN A C 1
ATOM 893 O O . ASN A 1 113 ? -7.863 11.536 13.453 1.00 83.62 113 ASN A O 1
ATOM 897 N N . VAL A 1 114 ? -8.869 13.054 12.130 1.00 81.94 114 VAL A N 1
ATOM 898 C CA . VAL A 1 114 ? -7.718 13.232 11.245 1.00 81.94 114 VAL A CA 1
ATOM 899 C C . VAL A 1 114 ? -6.666 14.065 11.954 1.00 81.94 114 VAL A C 1
ATOM 901 O O . VAL A 1 114 ? -6.823 15.264 12.153 1.00 81.94 114 VAL A O 1
ATOM 904 N N . VAL A 1 115 ? -5.554 13.418 12.279 1.00 81.94 115 VAL A N 1
ATOM 905 C CA . VAL A 1 115 ? -4.325 14.101 12.666 1.00 81.94 115 VAL A CA 1
ATOM 906 C C . VAL A 1 115 ? -3.405 14.091 11.458 1.00 81.94 115 VAL A C 1
ATOM 908 O O . VAL A 1 115 ? -3.037 13.029 10.952 1.00 81.94 115 VAL A O 1
ATOM 911 N N . PHE A 1 116 ? -3.058 15.279 10.977 1.00 87.56 116 PHE A N 1
ATOM 912 C CA . PHE A 1 116 ? -2.124 15.427 9.874 1.00 87.56 116 PHE A CA 1
ATOM 913 C C . PHE A 1 116 ? -0.685 15.457 10.384 1.00 87.56 116 PHE A C 1
ATOM 915 O O . PHE A 1 116 ? -0.328 16.220 11.279 1.00 87.56 116 PHE A O 1
ATOM 922 N N . PHE A 1 117 ? 0.164 14.656 9.752 1.00 89.62 117 PHE A N 1
ATOM 923 C CA . PHE A 1 117 ? 1.608 14.707 9.901 1.00 89.62 117 PHE A CA 1
ATOM 924 C C . PHE A 1 117 ? 2.151 15.715 8.887 1.00 89.62 117 PHE A C 1
ATOM 926 O O . PHE A 1 117 ? 2.179 15.433 7.686 1.00 89.62 117 PHE A O 1
ATOM 933 N N . LYS A 1 118 ? 2.558 16.892 9.367 1.00 94.00 118 LYS A N 1
ATOM 934 C CA . LYS A 1 118 ? 3.116 17.965 8.534 1.00 94.00 118 LYS A CA 1
ATOM 935 C C . LYS A 1 118 ? 4.594 17.720 8.238 1.00 94.00 118 LYS A C 1
ATOM 937 O O . LYS A 1 118 ? 5.338 17.229 9.094 1.00 94.00 118 LYS A O 1
ATOM 942 N N . CYS A 1 119 ? 5.031 18.061 7.029 1.00 95.81 119 CYS A N 1
ATOM 943 C CA . CYS A 1 119 ? 6.452 18.107 6.726 1.00 95.81 119 CYS A CA 1
ATOM 944 C C . CYS A 1 119 ? 7.123 19.218 7.536 1.00 95.81 119 CYS A C 1
ATOM 946 O O . CYS A 1 119 ? 6.564 20.288 7.727 1.00 95.81 119 CYS A O 1
ATOM 948 N N . THR A 1 120 ? 8.320 18.931 8.040 1.00 95.00 120 THR A N 1
ATOM 949 C CA . THR A 1 120 ? 9.100 19.849 8.883 1.00 95.00 120 THR A CA 1
ATOM 950 C C . THR A 1 120 ? 10.205 20.550 8.097 1.00 95.00 120 THR A C 1
ATOM 952 O O . THR A 1 120 ? 11.028 21.235 8.687 1.00 95.00 120 THR A O 1
ATOM 955 N N . VAL A 1 121 ? 10.281 20.318 6.784 1.00 95.38 121 VAL A N 1
ATOM 956 C CA . VAL A 1 121 ? 11.277 20.956 5.920 1.00 95.38 121 VAL A CA 1
ATOM 957 C C . VAL A 1 121 ? 10.803 22.377 5.608 1.00 95.38 121 VAL A C 1
ATOM 959 O O . VAL A 1 121 ? 9.658 22.521 5.169 1.00 95.38 121 VAL A O 1
ATOM 962 N N . PRO A 1 122 ? 11.640 23.410 5.821 1.00 95.44 122 PRO A N 1
ATOM 963 C CA . PRO A 1 122 ? 11.283 24.792 5.511 1.00 95.44 122 PRO A CA 1
ATOM 964 C C . PRO A 1 122 ? 10.769 24.941 4.073 1.00 95.44 122 PRO A C 1
ATOM 966 O O . PRO A 1 122 ? 11.339 24.376 3.142 1.00 95.44 122 PRO A O 1
ATOM 969 N N . GLY A 1 123 ? 9.657 25.658 3.898 1.00 93.62 123 GLY A N 1
ATOM 970 C CA . GLY A 1 123 ? 9.025 25.873 2.589 1.00 93.62 123 GLY A CA 1
ATOM 971 C C . GLY A 1 123 ? 8.190 24.701 2.051 1.00 93.62 123 GLY A C 1
ATOM 972 O O . GLY A 1 123 ? 7.548 24.845 1.014 1.00 93.62 123 GLY A O 1
ATOM 973 N N . CYS A 1 124 ? 8.132 23.554 2.738 1.00 95.88 124 CYS A N 1
ATOM 974 C CA . CYS A 1 124 ? 7.276 22.441 2.330 1.00 95.88 124 CYS A CA 1
ATOM 975 C C . CYS A 1 124 ? 5.918 22.472 3.045 1.00 95.88 124 CYS A C 1
ATOM 977 O O . CYS A 1 124 ? 5.835 22.290 4.258 1.00 95.88 124 CYS A O 1
ATOM 979 N N . THR A 1 125 ? 4.832 22.618 2.284 1.00 95.44 125 THR A N 1
ATOM 980 C CA . THR A 1 125 ? 3.447 22.632 2.800 1.00 95.44 125 THR A CA 1
ATOM 981 C C . THR A 1 125 ? 2.792 21.248 2.833 1.00 95.44 125 THR A C 1
ATOM 983 O O . THR A 1 125 ? 1.615 21.111 3.173 1.00 95.44 125 THR A O 1
ATOM 986 N N . TYR A 1 126 ? 3.534 20.194 2.480 1.00 95.88 126 TYR A N 1
ATOM 987 C CA . TYR A 1 126 ? 2.989 18.845 2.402 1.00 95.88 126 TYR A CA 1
ATOM 988 C C . TYR A 1 126 ? 2.581 18.311 3.779 1.00 95.88 126 TYR A C 1
ATOM 990 O O . TYR A 1 126 ? 3.320 18.403 4.762 1.00 95.88 126 TYR A O 1
ATOM 998 N N . GLN A 1 127 ? 1.424 17.656 3.822 1.00 93.19 127 GLN A N 1
ATOM 999 C CA . GLN A 1 127 ? 0.924 16.959 4.996 1.00 93.19 127 GLN A CA 1
ATOM 1000 C C . GLN A 1 127 ? 0.293 15.624 4.606 1.00 93.19 127 GLN A C 1
ATOM 1002 O O . GLN A 1 127 ? -0.304 15.486 3.538 1.00 93.19 127 GLN A O 1
ATOM 1007 N N . ALA A 1 128 ? 0.417 14.630 5.481 1.00 91.12 128 ALA A N 1
ATOM 1008 C CA . ALA A 1 128 ? -0.125 13.295 5.262 1.00 91.12 128 ALA A CA 1
ATOM 1009 C C . ALA A 1 128 ? -1.019 12.859 6.422 1.00 91.12 128 ALA A C 1
ATOM 1011 O O . ALA A 1 128 ? -0.774 13.209 7.570 1.00 91.12 128 ALA A O 1
ATOM 1012 N N . LYS A 1 129 ? -2.021 12.023 6.134 1.00 86.50 129 LYS A N 1
ATOM 1013 C CA . LYS A 1 129 ? -2.879 11.404 7.161 1.00 86.50 129 LYS A CA 1
ATOM 1014 C C . LYS A 1 129 ? -2.180 10.267 7.925 1.00 86.50 129 LYS A C 1
ATOM 1016 O O . LYS A 1 129 ? -2.671 9.816 8.951 1.00 86.50 129 LYS A O 1
ATOM 1021 N N . GLU A 1 130 ? -1.036 9.794 7.425 1.00 85.88 130 GLU A N 1
ATOM 1022 C CA . GLU A 1 130 ? -0.275 8.681 7.995 1.00 85.88 130 GLU A CA 1
ATOM 1023 C C . GLU A 1 130 ? 1.218 9.009 8.081 1.00 85.88 130 GLU A C 1
ATOM 1025 O O . GLU A 1 130 ? 1.815 9.516 7.125 1.00 85.88 130 GLU A O 1
ATOM 1030 N N . ALA A 1 131 ? 1.847 8.626 9.195 1.00 88.44 131 ALA A N 1
ATOM 1031 C CA . ALA A 1 131 ? 3.270 8.860 9.439 1.00 88.44 131 ALA A CA 1
ATOM 1032 C C . ALA A 1 131 ? 4.175 8.203 8.379 1.00 88.44 131 ALA A C 1
ATOM 1034 O O . ALA A 1 131 ? 5.150 8.807 7.933 1.00 88.44 131 ALA A O 1
ATOM 1035 N N . GLY A 1 132 ? 3.836 6.990 7.924 1.00 90.19 132 GLY A N 1
ATOM 1036 C CA . GLY A 1 132 ? 4.595 6.290 6.882 1.00 90.19 132 GLY A CA 1
ATOM 1037 C C . GLY A 1 132 ? 4.589 7.033 5.542 1.00 90.19 132 GLY A C 1
ATOM 1038 O O . GLY A 1 132 ? 5.608 7.089 4.853 1.00 90.19 132 GLY A O 1
ATOM 1039 N N . THR A 1 133 ? 3.470 7.682 5.209 1.00 92.06 133 THR A N 1
ATOM 1040 C CA . THR A 1 133 ? 3.352 8.494 3.993 1.00 92.06 133 THR A CA 1
ATOM 1041 C C . THR A 1 133 ? 4.213 9.751 4.080 1.00 92.06 133 THR A C 1
ATOM 1043 O O . THR A 1 133 ? 4.902 10.072 3.111 1.00 92.06 133 THR A O 1
ATOM 1046 N N . LEU A 1 134 ? 4.257 10.413 5.242 1.00 94.50 134 LEU A N 1
ATOM 1047 C CA . LEU A 1 134 ? 5.158 11.549 5.447 1.00 94.50 134 LEU A CA 1
ATOM 1048 C C . LEU A 1 134 ? 6.633 11.127 5.388 1.00 94.50 134 LEU A C 1
ATOM 1050 O O . LEU A 1 134 ? 7.434 11.809 4.752 1.00 94.50 134 LEU A O 1
ATOM 1054 N N . LYS A 1 135 ? 6.997 9.997 6.010 1.00 93.69 135 LYS A N 1
ATOM 1055 C CA . LYS A 1 135 ? 8.367 9.460 5.949 1.00 93.69 135 LYS A CA 1
ATOM 1056 C C . LYS A 1 135 ? 8.799 9.229 4.501 1.00 93.69 135 LYS A C 1
ATOM 1058 O O . LYS A 1 135 ? 9.880 9.658 4.110 1.00 93.69 135 LYS A O 1
ATOM 1063 N N . ARG A 1 136 ? 7.929 8.616 3.693 1.00 94.38 136 ARG A N 1
ATOM 1064 C CA . ARG A 1 136 ? 8.176 8.421 2.260 1.00 94.38 136 ARG A CA 1
ATOM 1065 C C . ARG A 1 136 ? 8.314 9.748 1.517 1.00 94.38 136 ARG A C 1
ATOM 1067 O O . ARG A 1 136 ? 9.258 9.908 0.760 1.00 94.38 136 ARG A O 1
ATOM 1074 N N . HIS A 1 137 ? 7.417 10.704 1.750 1.00 95.38 137 HIS A N 1
ATOM 1075 C CA . HIS A 1 137 ? 7.517 12.031 1.140 1.00 95.38 137 HIS A CA 1
ATOM 1076 C C . HIS A 1 137 ? 8.867 12.700 1.446 1.00 95.38 137 HIS A C 1
ATOM 1078 O O . HIS A 1 137 ? 9.518 13.202 0.533 1.00 95.38 137 HIS A O 1
ATOM 1084 N N . LYS A 1 138 ? 9.318 12.646 2.706 1.00 95.31 138 LYS A N 1
ATOM 1085 C CA . LYS A 1 138 ? 10.619 13.178 3.129 1.00 95.31 138 LYS A CA 1
ATOM 1086 C C . LYS A 1 138 ? 11.790 12.505 2.399 1.00 95.31 138 LYS A C 1
ATOM 1088 O O . LYS A 1 138 ? 12.682 13.207 1.934 1.00 95.31 138 LYS A O 1
ATOM 1093 N N . ALA A 1 139 ? 11.754 11.186 2.223 1.00 94.38 139 ALA A N 1
ATOM 1094 C CA . ALA A 1 139 ? 12.767 10.462 1.452 1.00 94.38 139 ALA A CA 1
ATOM 1095 C C . ALA A 1 139 ? 12.738 10.826 -0.050 1.00 94.38 139 ALA A C 1
ATOM 1097 O O . ALA A 1 139 ? 13.773 11.087 -0.672 1.00 94.38 139 ALA A O 1
ATOM 1098 N N . ASP A 1 140 ? 11.547 10.888 -0.644 1.00 93.50 140 ASP A N 1
ATOM 1099 C CA . ASP A 1 140 ? 11.381 11.091 -2.084 1.00 93.50 140 ASP A CA 1
ATOM 1100 C C . ASP A 1 140 ? 11.694 12.533 -2.505 1.00 93.50 140 ASP A C 1
ATOM 1102 O O . ASP A 1 140 ? 12.427 12.729 -3.476 1.00 93.50 140 ASP A O 1
ATOM 1106 N N . LYS A 1 141 ? 11.159 13.523 -1.777 1.00 95.44 141 LYS A N 1
ATOM 1107 C CA . LYS A 1 141 ? 11.208 14.951 -2.134 1.00 95.44 141 LYS A CA 1
ATOM 1108 C C . LYS A 1 141 ? 12.320 15.736 -1.453 1.00 95.44 141 LYS A C 1
ATOM 1110 O O . LYS A 1 141 ? 12.752 16.737 -2.008 1.00 95.44 141 LYS A O 1
ATOM 1115 N N . HIS A 1 142 ? 12.774 15.295 -0.284 1.00 94.62 142 HIS A N 1
ATOM 1116 C CA . HIS A 1 142 ? 13.779 16.024 0.494 1.00 94.62 142 HIS A CA 1
ATOM 1117 C C . HIS A 1 142 ? 15.065 15.227 0.728 1.00 94.62 142 HIS A C 1
ATOM 1119 O O . HIS A 1 142 ? 15.986 15.746 1.340 1.00 94.62 142 HIS A O 1
ATOM 1125 N N . GLY A 1 143 ? 15.143 13.968 0.284 1.00 93.06 143 GLY A N 1
ATOM 1126 C CA . GLY A 1 143 ? 16.334 13.140 0.496 1.00 93.06 143 GLY A CA 1
ATOM 1127 C C . GLY A 1 143 ? 16.587 12.766 1.963 1.00 93.06 143 GLY A C 1
ATOM 1128 O O . GLY A 1 143 ? 17.651 12.256 2.295 1.00 93.06 143 GLY A O 1
ATOM 1129 N N . ILE A 1 144 ? 15.617 12.983 2.853 1.00 93.56 144 ILE A N 1
ATOM 1130 C CA . ILE A 1 144 ? 15.785 12.771 4.293 1.00 93.56 144 ILE A CA 1
ATOM 1131 C C . ILE A 1 144 ? 15.505 11.309 4.644 1.00 93.56 144 ILE A C 1
ATOM 1133 O O . ILE A 1 144 ? 14.434 10.790 4.320 1.00 93.56 144 ILE A O 1
ATOM 1137 N N . ASN A 1 145 ? 16.420 10.679 5.391 1.00 92.06 145 ASN A N 1
ATOM 1138 C CA . ASN A 1 145 ? 16.325 9.275 5.818 1.00 92.06 145 ASN A CA 1
ATOM 1139 C C . ASN A 1 145 ? 16.090 8.312 4.639 1.00 92.06 145 ASN A C 1
ATOM 1141 O O . ASN A 1 145 ? 15.256 7.405 4.720 1.00 92.06 145 ASN A O 1
ATOM 1145 N N . VAL A 1 146 ? 16.786 8.547 3.524 1.00 93.06 146 VAL A N 1
ATOM 1146 C CA . VAL A 1 146 ? 16.722 7.676 2.349 1.00 93.06 146 VAL A CA 1
ATOM 1147 C C . VAL A 1 146 ? 17.520 6.410 2.619 1.00 93.06 146 VAL A C 1
ATOM 1149 O O . VAL A 1 146 ? 18.686 6.459 2.995 1.00 93.06 146 VAL A O 1
ATOM 1152 N N . THR A 1 147 ? 16.887 5.273 2.371 1.00 92.94 147 THR A N 1
ATOM 1153 C CA . THR A 1 147 ? 17.560 3.985 2.238 1.00 92.94 147 THR A CA 1
ATOM 1154 C C . THR A 1 147 ? 17.335 3.524 0.809 1.00 92.94 147 THR A C 1
ATOM 1156 O O . THR A 1 147 ? 16.188 3.453 0.358 1.00 92.94 147 THR A O 1
ATOM 1159 N N . LEU A 1 148 ? 18.424 3.280 0.088 1.00 94.94 148 LEU A N 1
ATOM 1160 C CA . LEU A 1 148 ? 18.365 2.764 -1.272 1.00 94.94 148 LEU A CA 1
ATOM 1161 C C . LEU A 1 148 ? 18.215 1.245 -1.234 1.00 94.94 148 LEU A C 1
ATOM 1163 O O . LEU A 1 148 ? 18.740 0.565 -0.354 1.00 94.94 148 LEU A O 1
ATOM 1167 N N . PHE A 1 149 ? 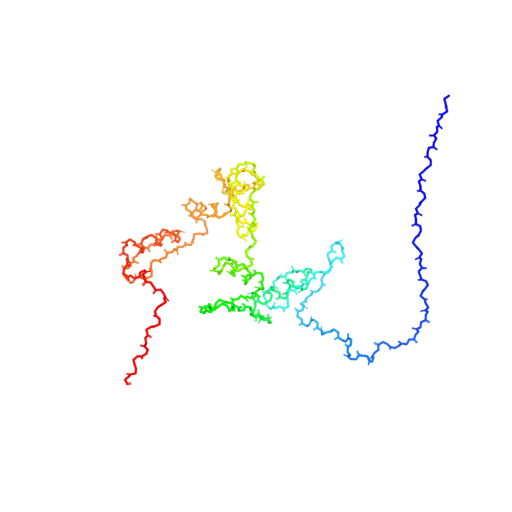17.444 0.740 -2.184 1.00 96.38 149 PHE A N 1
ATOM 1168 C CA . PHE A 1 149 ? 17.287 -0.674 -2.463 1.00 96.38 149 PHE A CA 1
ATOM 1169 C C . PHE A 1 149 ? 17.994 -0.943 -3.782 1.00 96.38 149 PHE A C 1
ATOM 1171 O O . PHE A 1 149 ? 17.757 -0.225 -4.755 1.00 96.38 149 PHE A O 1
ATOM 1178 N N . TYR A 1 150 ? 18.834 -1.967 -3.793 1.00 96.88 150 TYR A N 1
ATOM 1179 C CA . TYR A 1 150 ? 19.674 -2.324 -4.926 1.00 96.88 150 TYR A CA 1
ATOM 1180 C C . TYR A 1 150 ? 19.118 -3.548 -5.633 1.00 96.88 150 TYR A C 1
ATOM 1182 O O . TYR A 1 150 ? 18.472 -4.399 -5.010 1.00 96.88 150 TYR A O 1
ATOM 1190 N N . CYS A 1 151 ? 19.373 -3.620 -6.933 1.00 97.19 151 CYS A N 1
ATOM 1191 C CA . CYS A 1 151 ? 19.238 -4.854 -7.672 1.00 97.19 151 CYS A CA 1
ATOM 1192 C C . CYS A 1 151 ? 20.229 -5.888 -7.118 1.00 97.19 151 CYS A C 1
ATOM 1194 O O . CYS A 1 151 ? 21.373 -5.572 -6.821 1.00 97.19 151 CYS A O 1
ATOM 1196 N N . THR A 1 152 ? 19.762 -7.116 -6.924 1.00 95.12 152 THR A N 1
ATOM 1197 C CA . THR A 1 152 ? 20.559 -8.255 -6.458 1.00 95.12 152 THR A CA 1
ATOM 1198 C C . THR A 1 152 ? 21.161 -9.065 -7.605 1.00 95.12 152 THR A C 1
ATOM 1200 O O . THR A 1 152 ? 21.798 -10.077 -7.341 1.00 95.12 152 THR A O 1
ATOM 1203 N N . MET A 1 153 ? 20.920 -8.674 -8.860 1.00 95.88 153 MET A N 1
ATOM 1204 C CA . MET A 1 153 ? 21.443 -9.383 -10.025 1.00 95.88 153 MET A CA 1
ATOM 1205 C C . MET A 1 153 ? 22.863 -8.945 -10.334 1.00 95.88 153 MET A C 1
ATOM 1207 O O . MET A 1 153 ? 23.157 -7.750 -10.369 1.00 95.88 153 MET A O 1
ATOM 1211 N N . GLU A 1 154 ? 23.730 -9.922 -10.591 1.00 94.81 154 GLU A N 1
ATOM 1212 C CA . GLU A 1 154 ? 25.105 -9.648 -10.987 1.00 94.81 154 GLU A CA 1
ATOM 1213 C C . GLU A 1 154 ? 25.140 -8.838 -12.288 1.00 94.81 154 GLU A C 1
ATOM 1215 O O . GLU A 1 154 ? 24.412 -9.122 -13.240 1.00 94.81 154 GLU A O 1
ATOM 1220 N N . GLY A 1 155 ? 25.962 -7.786 -12.300 1.00 94.00 155 GLY A N 1
ATOM 1221 C CA . GLY A 1 155 ? 26.083 -6.873 -13.438 1.00 94.00 155 GLY A CA 1
ATOM 1222 C C . GLY A 1 155 ? 24.931 -5.874 -13.602 1.00 94.00 155 GLY A C 1
ATOM 1223 O O . GLY A 1 155 ? 24.854 -5.221 -14.641 1.00 94.00 155 GLY A O 1
ATOM 1224 N N . CYS A 1 156 ? 24.032 -5.730 -12.619 1.00 96.75 156 CYS A N 1
ATOM 1225 C CA . CYS A 1 156 ? 22.973 -4.721 -12.656 1.00 96.75 156 CYS A CA 1
ATOM 1226 C C . CYS A 1 156 ? 23.130 -3.651 -11.564 1.00 96.75 156 CYS A C 1
ATOM 1228 O O . CYS A 1 156 ? 22.858 -3.896 -10.391 1.00 96.75 156 CYS A O 1
ATOM 1230 N N . ASP A 1 157 ? 23.433 -2.416 -11.973 1.00 96.69 157 ASP A N 1
ATOM 1231 C CA . ASP A 1 157 ? 23.609 -1.270 -11.061 1.00 96.69 157 ASP A CA 1
ATOM 1232 C C . ASP A 1 157 ? 22.299 -0.541 -10.710 1.00 96.69 157 ASP A C 1
ATOM 1234 O O . ASP A 1 157 ? 22.295 0.571 -10.167 1.00 96.69 157 ASP A O 1
ATOM 1238 N N . PHE A 1 158 ? 21.145 -1.129 -11.042 1.00 97.75 158 PHE A N 1
ATOM 1239 C CA . PHE A 1 158 ? 19.864 -0.483 -10.789 1.00 97.75 158 PHE A CA 1
ATOM 1240 C C . PHE A 1 158 ? 19.600 -0.343 -9.286 1.00 97.75 158 PHE A C 1
ATOM 1242 O O . PHE A 1 158 ? 19.676 -1.299 -8.514 1.00 97.75 158 PHE A O 1
ATOM 1249 N N . GLN A 1 159 ? 19.191 0.853 -8.872 1.00 96.38 159 GLN A N 1
ATOM 1250 C CA . GLN A 1 159 ? 18.823 1.147 -7.493 1.00 96.38 159 GLN A CA 1
ATOM 1251 C C . GLN A 1 159 ? 17.631 2.098 -7.428 1.00 96.38 159 GLN A C 1
ATOM 1253 O O . GLN A 1 159 ? 17.422 2.945 -8.298 1.00 96.38 159 GLN A O 1
ATOM 1258 N N . ALA A 1 160 ? 16.839 1.985 -6.365 1.00 96.06 160 ALA A N 1
ATOM 1259 C CA . ALA A 1 160 ? 15.693 2.856 -6.141 1.00 96.06 160 ALA A CA 1
ATOM 1260 C C . ALA A 1 160 ? 15.467 3.144 -4.655 1.00 96.06 160 ALA A C 1
ATOM 1262 O O . ALA A 1 160 ? 15.734 2.322 -3.786 1.00 96.06 160 ALA A O 1
ATOM 1263 N N . LYS A 1 161 ? 14.837 4.285 -4.350 1.00 94.25 161 LYS A N 1
ATOM 1264 C CA . LYS A 1 161 ? 14.433 4.666 -2.977 1.00 94.25 161 LYS A CA 1
ATOM 1265 C C . LYS A 1 161 ? 13.328 3.776 -2.383 1.00 94.25 161 LYS A C 1
ATOM 1267 O O . LYS A 1 161 ? 12.952 3.923 -1.223 1.00 94.25 161 LYS A O 1
ATOM 1272 N N . ARG A 1 162 ? 12.734 2.890 -3.190 1.00 93.81 162 ARG A N 1
ATOM 1273 C CA . ARG A 1 162 ? 11.575 2.067 -2.824 1.00 93.81 162 ARG A CA 1
ATOM 1274 C C . ARG A 1 162 ? 11.771 0.619 -3.253 1.00 93.81 162 ARG A C 1
ATOM 1276 O O . ARG A 1 162 ? 11.873 0.350 -4.446 1.00 93.81 162 ARG A O 1
ATOM 1283 N N . ALA A 1 163 ? 11.614 -0.305 -2.307 1.00 94.06 163 ALA A N 1
ATOM 1284 C CA . ALA A 1 163 ? 11.659 -1.746 -2.562 1.00 94.06 163 ALA A CA 1
ATOM 1285 C C . ALA A 1 163 ? 10.691 -2.209 -3.668 1.00 94.06 163 ALA A C 1
ATOM 1287 O O . ALA A 1 163 ? 11.049 -3.033 -4.498 1.00 94.06 163 ALA A O 1
ATOM 1288 N N . LEU A 1 164 ? 9.476 -1.642 -3.729 1.00 94.06 164 LEU A N 1
ATOM 1289 C CA . LEU A 1 164 ? 8.507 -1.990 -4.779 1.00 94.06 164 LEU A CA 1
ATOM 1290 C C . LEU A 1 164 ? 9.035 -1.683 -6.189 1.00 94.06 164 LEU A C 1
ATOM 1292 O O . LEU A 1 164 ? 8.714 -2.412 -7.117 1.00 94.06 164 LEU A O 1
ATOM 1296 N N . VAL A 1 165 ? 9.823 -0.615 -6.348 1.00 95.50 165 VAL A N 1
ATOM 1297 C CA . VAL A 1 165 ? 10.373 -0.231 -7.656 1.00 95.50 165 VAL A CA 1
ATOM 1298 C C . VAL A 1 165 ? 11.457 -1.218 -8.078 1.00 95.50 165 VAL A C 1
ATOM 1300 O O . VAL A 1 165 ? 11.453 -1.648 -9.223 1.00 95.50 165 VAL A O 1
ATOM 1303 N N . VAL A 1 166 ? 12.313 -1.654 -7.147 1.00 96.94 166 VAL A N 1
ATOM 1304 C CA . VAL A 1 166 ? 13.284 -2.727 -7.418 1.00 96.94 166 VAL A CA 1
ATOM 1305 C C . VAL A 1 166 ? 12.568 -4.030 -7.758 1.00 96.94 166 VAL A C 1
ATOM 1307 O O . VAL A 1 166 ? 12.902 -4.652 -8.753 1.00 96.94 166 VAL A O 1
ATOM 1310 N N . LYS A 1 167 ? 11.513 -4.410 -7.026 1.00 95.31 167 LYS A N 1
ATOM 1311 C CA . LYS A 1 167 ? 10.727 -5.612 -7.353 1.00 95.31 167 LYS A CA 1
ATOM 1312 C C . LYS A 1 167 ? 10.095 -5.547 -8.752 1.00 95.31 167 LYS A C 1
ATOM 1314 O O . LYS A 1 167 ? 10.057 -6.543 -9.463 1.00 95.31 167 LYS A O 1
ATOM 1319 N N . GLN A 1 168 ? 9.588 -4.382 -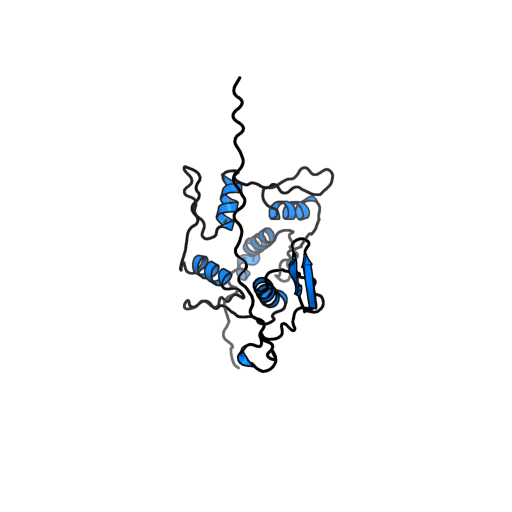9.153 1.00 95.69 168 GLN A N 1
ATOM 1320 C CA . GLN A 1 168 ? 9.056 -4.180 -10.505 1.00 95.69 168 GLN A CA 1
ATOM 1321 C C . GLN A 1 168 ? 10.158 -4.260 -11.561 1.00 95.69 168 GLN A C 1
ATOM 1323 O O . GLN A 1 168 ? 9.963 -4.900 -12.586 1.00 95.69 168 GLN A O 1
ATOM 1328 N N . HIS A 1 169 ? 11.318 -3.661 -11.292 1.00 96.56 169 HIS A N 1
ATOM 1329 C CA . HIS A 1 169 ? 12.499 -3.781 -12.139 1.00 96.56 169 HIS A CA 1
ATOM 1330 C C . HIS A 1 169 ? 12.928 -5.247 -12.308 1.00 96.56 169 HIS A C 1
ATOM 1332 O O . HIS A 1 169 ? 13.110 -5.679 -13.440 1.00 96.56 169 HIS A O 1
ATOM 1338 N N . MET A 1 170 ? 12.971 -6.031 -11.227 1.00 96.94 170 MET A N 1
ATOM 1339 C CA . MET A 1 170 ? 13.281 -7.466 -11.269 1.00 96.94 170 MET A CA 1
ATOM 1340 C C . MET A 1 170 ? 12.352 -8.242 -12.200 1.00 96.94 170 MET A C 1
ATOM 1342 O O . MET A 1 170 ? 12.817 -8.972 -13.066 1.00 96.94 170 MET A O 1
ATOM 1346 N N . SER A 1 171 ? 11.042 -8.028 -12.076 1.00 95.94 171 SER A N 1
ATOM 1347 C CA . SER A 1 171 ? 10.053 -8.666 -12.952 1.00 95.94 171 SER A CA 1
ATOM 1348 C C . SER A 1 171 ? 10.185 -8.200 -14.406 1.00 95.94 171 SER A C 1
ATOM 1350 O O . SER A 1 171 ? 10.128 -8.999 -15.341 1.00 95.94 171 SER A O 1
ATOM 1352 N N . ASN A 1 172 ? 10.379 -6.900 -14.630 1.00 95.12 172 ASN A N 1
ATOM 1353 C CA . ASN A 1 172 ? 10.358 -6.326 -15.973 1.00 95.12 172 ASN A CA 1
ATOM 1354 C C . ASN A 1 172 ? 11.650 -6.575 -16.765 1.00 95.12 172 ASN A C 1
ATOM 1356 O O . ASN A 1 172 ? 11.548 -6.806 -17.967 1.00 95.12 172 ASN A O 1
ATOM 1360 N N . ILE A 1 173 ? 12.814 -6.524 -16.112 1.00 96.31 173 ILE A N 1
ATOM 1361 C CA . ILE A 1 173 ? 14.143 -6.569 -16.747 1.00 96.31 173 ILE A CA 1
ATOM 1362 C C . ILE A 1 173 ? 14.813 -7.935 -16.596 1.00 96.31 173 ILE A C 1
ATOM 1364 O O . ILE A 1 173 ? 15.470 -8.386 -17.526 1.00 96.31 173 ILE A O 1
ATOM 1368 N N . HIS A 1 174 ? 14.648 -8.590 -15.445 1.00 95.62 174 HIS A N 1
ATOM 1369 C CA . HIS A 1 174 ? 15.312 -9.863 -15.149 1.00 95.62 174 HIS A CA 1
ATOM 1370 C C . HIS A 1 174 ? 14.370 -11.070 -15.193 1.00 95.62 174 HIS A C 1
ATOM 1372 O O . HIS A 1 174 ? 14.818 -12.187 -14.972 1.00 95.62 174 HIS A O 1
ATOM 1378 N N . ASP A 1 175 ? 13.074 -10.860 -15.444 1.00 95.75 175 ASP A N 1
ATOM 1379 C CA . ASP A 1 175 ? 12.049 -11.911 -15.411 1.00 95.75 175 ASP A CA 1
ATOM 1380 C C . ASP A 1 175 ? 12.015 -12.704 -14.085 1.00 95.75 175 ASP A C 1
ATOM 1382 O O . ASP A 1 175 ? 11.603 -13.862 -14.030 1.00 95.75 175 ASP A O 1
ATOM 1386 N N . ILE A 1 176 ? 12.372 -12.043 -12.977 1.00 94.31 176 ILE A N 1
ATOM 1387 C CA . ILE A 1 176 ? 12.363 -12.621 -11.626 1.00 94.31 176 ILE A CA 1
ATOM 1388 C C . ILE A 1 176 ? 11.069 -12.265 -10.898 1.00 94.31 176 ILE A C 1
ATOM 1390 O O . ILE A 1 176 ? 10.610 -11.121 -10.937 1.00 94.31 176 ILE A O 1
ATOM 1394 N N . ASP A 1 177 ? 10.495 -13.244 -10.192 1.00 93.88 177 ASP A N 1
ATOM 1395 C CA . ASP A 1 177 ? 9.244 -13.107 -9.433 1.00 93.88 177 ASP A CA 1
ATOM 1396 C C . ASP A 1 177 ? 8.082 -12.540 -10.273 1.00 93.88 177 ASP A C 1
ATOM 1398 O O . ASP A 1 177 ? 7.242 -11.773 -9.780 1.00 93.88 177 ASP A O 1
ATOM 1402 N N . VAL A 1 178 ? 8.038 -12.890 -11.563 1.00 94.88 178 VAL A N 1
ATOM 1403 C CA . VAL A 1 178 ? 7.027 -12.379 -12.493 1.00 94.88 178 VAL A CA 1
ATOM 1404 C C . VAL A 1 178 ? 5.649 -12.892 -12.099 1.00 94.88 178 VAL A C 1
ATOM 1406 O O . VAL A 1 178 ? 5.378 -14.090 -12.075 1.00 94.88 178 VAL A O 1
ATOM 1409 N N . VAL A 1 179 ? 4.740 -11.950 -11.861 1.00 93.38 179 VAL A N 1
ATOM 1410 C CA . VAL A 1 179 ? 3.313 -12.221 -11.703 1.00 93.38 179 VAL A CA 1
ATOM 1411 C C . VAL A 1 179 ? 2.593 -11.657 -12.917 1.00 93.38 179 VAL A C 1
ATOM 1413 O O . VAL A 1 179 ? 2.526 -10.444 -13.112 1.00 93.38 179 VAL A O 1
ATOM 1416 N N . TRP A 1 180 ? 2.044 -12.547 -13.739 1.00 95.19 180 TRP A N 1
ATOM 1417 C CA . TRP A 1 180 ? 1.245 -12.153 -14.891 1.00 95.19 180 TRP A CA 1
ATOM 1418 C C . TRP A 1 180 ? -0.169 -11.766 -14.465 1.00 95.19 180 TRP A C 1
ATOM 1420 O O . TRP A 1 180 ? -0.871 -12.516 -13.788 1.00 95.19 180 TRP A O 1
ATOM 1430 N N . HIS A 1 181 ? -0.598 -10.589 -14.906 1.00 94.31 181 HIS A N 1
ATOM 1431 C CA . HIS A 1 181 ? -1.962 -10.106 -14.770 1.00 94.31 181 HIS A CA 1
ATOM 1432 C C . HIS A 1 181 ? -2.698 -10.304 -16.092 1.00 94.31 181 HIS A C 1
ATOM 1434 O O . HIS A 1 181 ? -2.420 -9.599 -17.065 1.00 94.31 181 HIS A O 1
ATOM 1440 N N . TYR A 1 182 ? -3.623 -11.259 -16.111 1.00 93.75 182 TYR A N 1
ATOM 1441 C CA . TYR A 1 182 ? -4.438 -11.600 -17.273 1.00 93.75 182 TYR A CA 1
ATOM 1442 C C . TYR A 1 182 ? -5.709 -10.762 -17.319 1.00 93.75 182 TYR A C 1
ATOM 1444 O O . TYR A 1 182 ? -6.258 -10.379 -16.282 1.00 93.75 182 TYR A O 1
ATOM 1452 N N . CYS A 1 183 ? -6.174 -10.463 -18.527 1.00 93.62 183 CYS A N 1
ATOM 1453 C CA . CYS A 1 183 ? -7.492 -9.890 -18.700 1.00 93.62 183 CYS A CA 1
ATOM 1454 C C . CYS A 1 183 ? -8.569 -10.943 -18.436 1.00 93.62 183 CYS A C 1
ATOM 1456 O O . CYS A 1 183 ? -8.512 -12.040 -18.971 1.00 93.62 183 CYS A O 1
ATOM 1458 N N . ASN A 1 184 ? -9.561 -10.588 -17.620 1.00 89.19 184 ASN A N 1
ATOM 1459 C CA . ASN A 1 184 ? -10.647 -11.498 -17.249 1.00 89.19 184 ASN A CA 1
ATOM 1460 C C . ASN A 1 184 ? -11.818 -11.477 -18.245 1.00 89.19 184 ASN A C 1
ATOM 1462 O O . ASN A 1 184 ? -12.852 -12.072 -17.963 1.00 89.19 184 ASN A O 1
ATOM 1466 N N . LEU A 1 185 ? -11.709 -10.725 -19.346 1.00 89.00 185 LEU A N 1
ATOM 1467 C CA . LEU A 1 185 ? -12.762 -10.693 -20.356 1.00 89.00 185 LEU A CA 1
ATOM 1468 C C . LEU A 1 185 ? -12.572 -11.864 -21.315 1.00 89.00 185 LEU A C 1
ATOM 1470 O O . LEU A 1 185 ? -11.476 -12.049 -21.846 1.00 89.00 185 LEU A O 1
ATOM 1474 N N . ASP A 1 186 ? -13.650 -12.606 -21.542 1.00 88.31 186 ASP A N 1
ATOM 1475 C CA . ASP A 1 186 ? -13.662 -13.726 -22.472 1.00 88.31 186 ASP A CA 1
ATOM 1476 C C . ASP A 1 186 ? -13.225 -13.290 -23.881 1.00 88.31 186 ASP A C 1
ATOM 1478 O O . ASP A 1 186 ? -13.552 -12.192 -24.341 1.00 88.31 186 ASP A O 1
ATOM 1482 N N . GLY A 1 187 ? -12.401 -14.114 -24.529 1.00 86.38 187 GLY A N 1
ATOM 1483 C CA . GLY A 1 187 ? -11.801 -13.802 -25.831 1.00 86.38 187 GLY A CA 1
ATOM 1484 C C . GLY A 1 187 ? -10.646 -12.787 -25.814 1.00 86.38 187 GLY A C 1
ATOM 1485 O O . GLY A 1 187 ? -10.080 -12.499 -26.869 1.00 86.38 187 GLY A O 1
ATOM 1486 N N . CYS A 1 188 ? -10.240 -12.253 -24.655 1.00 92.50 188 CYS A N 1
ATOM 1487 C CA . CYS A 1 188 ? -9.093 -11.348 -24.559 1.00 92.50 188 CYS A CA 1
ATOM 1488 C C . CYS A 1 188 ? -7.829 -12.055 -24.041 1.00 92.50 188 CYS A C 1
ATOM 1490 O O . CYS A 1 188 ? -7.722 -12.382 -22.863 1.00 92.50 188 CYS A O 1
ATOM 1492 N N . SER A 1 189 ? -6.813 -12.202 -24.897 1.00 93.56 189 SER A N 1
ATOM 1493 C CA . SER A 1 189 ? -5.519 -12.825 -24.554 1.00 93.56 189 SER A CA 1
ATOM 1494 C C . SER A 1 189 ? -4.494 -11.866 -23.930 1.00 93.56 189 SER A C 1
ATOM 1496 O O . SER A 1 189 ? -3.333 -12.227 -23.718 1.00 93.56 189 SER A O 1
ATOM 1498 N N . PHE A 1 190 ? -4.888 -10.625 -23.630 1.00 95.12 190 PHE A N 1
ATOM 1499 C CA . PHE A 1 190 ? -3.968 -9.628 -23.095 1.00 95.12 190 PHE A CA 1
ATOM 1500 C C . PHE A 1 190 ? -3.477 -10.007 -21.691 1.00 95.12 190 PHE A C 1
ATOM 1502 O O . PHE A 1 190 ? -4.266 -10.285 -20.783 1.00 95.12 190 PHE A O 1
ATOM 1509 N N . ARG A 1 191 ? -2.159 -9.914 -21.485 1.00 94.62 191 ARG A N 1
ATOM 1510 C CA . ARG A 1 191 ? -1.514 -10.050 -20.176 1.00 94.62 191 ARG A CA 1
ATOM 1511 C C . ARG A 1 191 ? -0.415 -9.013 -19.990 1.00 94.62 191 ARG A C 1
ATOM 1513 O O . ARG A 1 191 ? 0.221 -8.592 -20.952 1.00 94.62 191 ARG A O 1
ATOM 1520 N N . ALA A 1 192 ? -0.160 -8.631 -18.745 1.00 94.94 192 ALA A N 1
ATOM 1521 C CA . ALA A 1 192 ? 0.915 -7.704 -18.406 1.00 94.94 192 ALA A CA 1
ATOM 1522 C C . ALA A 1 192 ? 1.626 -8.100 -17.109 1.00 94.94 192 ALA A C 1
ATOM 1524 O O . ALA A 1 192 ? 1.006 -8.657 -16.206 1.00 94.94 192 ALA A O 1
ATOM 1525 N N . LYS A 1 193 ? 2.907 -7.733 -16.987 1.00 93.44 193 LYS A N 1
ATOM 1526 C CA . LYS A 1 193 ? 3.689 -7.874 -15.745 1.00 93.44 193 LYS A CA 1
ATOM 1527 C C . LYS A 1 193 ? 3.240 -6.902 -14.638 1.00 93.44 193 LYS A C 1
ATOM 1529 O O . LYS A 1 193 ? 3.533 -7.103 -13.466 1.00 93.44 193 LYS A O 1
ATOM 1534 N N . GLU A 1 194 ? 2.497 -5.847 -14.993 1.00 92.94 194 GLU A N 1
ATOM 1535 C CA . GLU A 1 194 ? 1.987 -4.842 -14.055 1.00 92.94 194 GLU A CA 1
ATOM 1536 C C . GLU A 1 194 ? 0.459 -4.731 -14.077 1.00 92.94 194 GLU A C 1
ATOM 1538 O O . GLU A 1 194 ? -0.157 -4.504 -15.122 1.00 92.94 194 GLU A O 1
ATOM 1543 N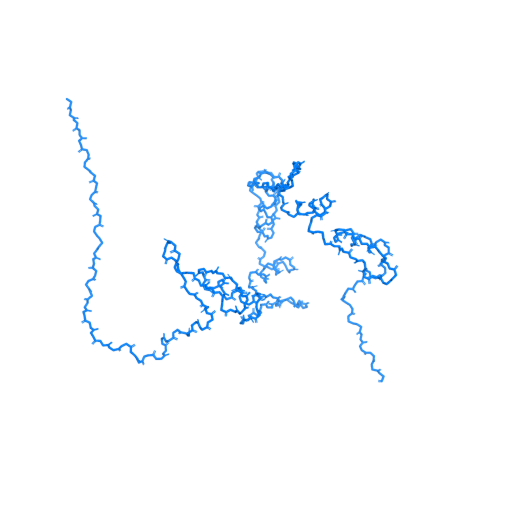 N . SER A 1 195 ? -0.154 -4.740 -12.890 1.00 91.75 195 SER A N 1
ATOM 1544 C CA . SER A 1 195 ? -1.598 -4.523 -12.724 1.00 91.75 195 SER A CA 1
ATOM 1545 C C . SER A 1 195 ? -2.077 -3.182 -13.299 1.00 91.75 195 SER A C 1
ATOM 1547 O O . SER A 1 195 ? -3.166 -3.102 -13.864 1.00 91.75 195 SER A O 1
ATOM 1549 N N . ARG A 1 196 ? -1.258 -2.121 -13.231 1.00 92.25 196 ARG A N 1
ATOM 1550 C CA . ARG A 1 196 ? -1.612 -0.815 -13.815 1.00 92.25 196 ARG A CA 1
ATOM 1551 C C . ARG A 1 196 ? -1.762 -0.896 -15.334 1.00 92.25 196 ARG A C 1
ATOM 1553 O O . ARG A 1 196 ? -2.662 -0.258 -15.879 1.00 92.25 196 ARG A O 1
ATOM 1560 N N . SER A 1 197 ? -0.900 -1.660 -15.999 1.00 94.00 197 SER A N 1
ATOM 1561 C CA . SER A 1 197 ? -0.956 -1.864 -17.448 1.00 94.00 197 SER A CA 1
ATOM 1562 C C . SER A 1 197 ? -2.221 -2.619 -17.840 1.00 94.00 197 SER A C 1
ATOM 1564 O O . SER A 1 197 ? -2.909 -2.180 -18.760 1.00 94.00 197 SER A O 1
ATOM 1566 N N . LEU A 1 198 ? -2.595 -3.654 -17.077 1.00 94.00 198 LEU A N 1
ATOM 1567 C CA . LEU A 1 198 ? -3.881 -4.333 -17.243 1.00 94.00 198 LEU A CA 1
ATOM 1568 C C . LEU A 1 198 ? -5.066 -3.379 -17.021 1.00 94.00 198 LEU A C 1
ATOM 1570 O O . LEU A 1 198 ? -5.941 -3.274 -17.875 1.00 94.00 198 LEU A O 1
ATOM 1574 N N . GLY A 1 199 ? -5.072 -2.613 -15.929 1.00 91.62 199 GLY A N 1
ATOM 1575 C CA . GLY A 1 199 ? -6.148 -1.658 -15.645 1.00 91.62 199 GLY A CA 1
ATOM 1576 C C . GLY A 1 199 ? -6.234 -0.509 -16.659 1.00 91.62 199 GLY A C 1
ATOM 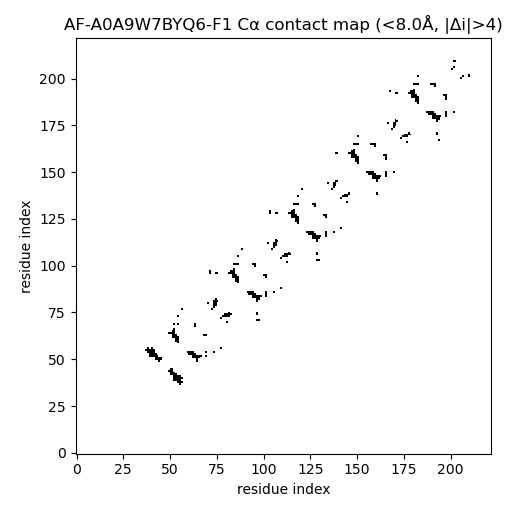1577 O O . GLY A 1 199 ? -7.296 0.087 -16.837 1.00 91.62 199 GLY A O 1
ATOM 1578 N N . ARG A 1 200 ? -5.136 -0.160 -17.342 1.00 92.81 200 ARG A N 1
ATOM 1579 C CA . ARG A 1 200 ? -5.165 0.753 -18.495 1.00 92.81 200 ARG A CA 1
ATOM 1580 C C . ARG A 1 200 ? -5.797 0.067 -19.704 1.00 92.81 200 ARG A C 1
ATOM 1582 O O . ARG A 1 200 ? -6.739 0.629 -20.245 1.00 92.81 200 ARG A O 1
ATOM 1589 N N . HIS A 1 201 ? -5.340 -1.134 -20.059 1.00 92.62 201 HIS A N 1
ATOM 1590 C CA . HIS A 1 201 ? -5.902 -1.941 -21.147 1.00 92.62 201 HIS A CA 1
ATOM 1591 C C . HIS A 1 201 ? -7.425 -2.118 -21.005 1.00 92.62 201 HIS A C 1
ATOM 1593 O O . HIS A 1 201 ? -8.175 -1.806 -21.929 1.00 92.62 201 HIS A O 1
ATOM 1599 N N . GLN A 1 202 ? -7.899 -2.515 -19.821 1.00 91.00 202 GLN A N 1
ATOM 1600 C CA . GLN A 1 202 ? -9.327 -2.718 -19.561 1.00 91.00 202 GLN A CA 1
ATOM 1601 C C . GLN A 1 202 ? -10.126 -1.410 -19.679 1.00 91.00 202 GLN A C 1
ATOM 1603 O O . GLN A 1 202 ? -11.210 -1.399 -20.252 1.00 91.00 202 GLN A O 1
ATOM 1608 N N . ARG A 1 203 ? -9.584 -0.278 -19.212 1.00 89.62 203 ARG A N 1
ATOM 1609 C CA . ARG A 1 203 ? -10.243 1.033 -19.355 1.00 89.62 203 ARG A CA 1
ATOM 1610 C C . ARG A 1 203 ? -10.247 1.568 -20.780 1.00 89.62 203 ARG A C 1
ATOM 1612 O O . ARG A 1 203 ? -11.094 2.394 -21.091 1.00 89.62 203 ARG A O 1
ATOM 1619 N N . THR A 1 204 ? -9.305 1.178 -21.630 1.00 89.31 204 THR A N 1
ATOM 1620 C CA . THR A 1 204 ? -9.254 1.669 -23.012 1.00 89.31 204 THR A CA 1
ATOM 1621 C C . THR A 1 204 ? -10.076 0.799 -23.949 1.00 89.31 204 THR A C 1
ATOM 1623 O O . THR A 1 204 ? -10.815 1.345 -24.763 1.00 89.31 204 THR A O 1
ATOM 1626 N N . LEU A 1 205 ? -9.984 -0.525 -23.803 1.00 86.69 205 LEU A N 1
ATOM 1627 C CA . LEU A 1 205 ? -10.587 -1.486 -24.729 1.00 86.69 205 LEU A CA 1
ATOM 1628 C C . LEU A 1 205 ? -11.882 -2.107 -24.191 1.00 86.69 205 LEU A C 1
ATOM 1630 O O . LEU A 1 205 ? -12.773 -2.408 -24.973 1.00 86.69 205 LEU A O 1
ATOM 1634 N N . HIS A 1 206 ? -12.049 -2.227 -22.868 1.00 85.69 206 HIS A N 1
ATOM 1635 C CA . HIS A 1 206 ? -13.224 -2.849 -22.230 1.00 85.69 206 HIS A CA 1
ATOM 1636 C C . HIS A 1 206 ? -14.041 -1.843 -21.400 1.00 85.69 206 HIS A C 1
ATOM 1638 O O . HIS A 1 206 ? -14.591 -2.181 -20.350 1.00 85.69 206 HIS A O 1
ATOM 1644 N N . LYS A 1 207 ? -14.138 -0.590 -21.872 1.00 73.69 207 LYS A N 1
ATOM 1645 C CA . LYS A 1 207 ? -14.801 0.546 -21.192 1.00 73.69 207 LYS A CA 1
ATOM 1646 C C . LYS A 1 207 ? -16.156 0.200 -20.558 1.00 73.69 207 LYS A C 1
ATOM 1648 O O . LYS A 1 207 ? -16.429 0.644 -19.448 1.00 73.69 207 LYS A O 1
ATOM 1653 N N . LYS A 1 208 ? -16.977 -0.606 -21.243 1.00 65.19 208 LYS A N 1
ATOM 1654 C CA . LYS A 1 208 ? -18.331 -0.992 -20.803 1.00 65.19 208 LYS A CA 1
ATOM 1655 C C . LYS A 1 208 ? -18.348 -1.939 -19.594 1.00 65.19 208 LYS A C 1
ATOM 1657 O O . LYS A 1 208 ? -19.295 -1.891 -18.824 1.00 65.19 208 LYS A O 1
ATOM 1662 N N . HIS A 1 209 ? -17.302 -2.743 -19.390 1.00 58.78 209 HIS A N 1
ATOM 1663 C CA . HIS A 1 209 ? -17.216 -3.717 -18.290 1.00 58.78 209 HIS A CA 1
ATOM 1664 C C . HIS A 1 209 ? -16.422 -3.205 -17.075 1.00 58.78 209 HIS A C 1
ATOM 1666 O O . HIS A 1 209 ? -16.328 -3.895 -16.065 1.00 58.78 209 HIS A O 1
ATOM 1672 N N . PHE A 1 210 ? -15.834 -2.004 -17.154 1.00 50.59 210 PHE A N 1
ATOM 1673 C CA . PHE A 1 210 ? -15.028 -1.427 -16.069 1.00 50.59 210 PHE A CA 1
ATOM 1674 C C . PHE A 1 210 ? -15.827 -0.507 -15.128 1.00 50.59 210 PHE A C 1
ATOM 1676 O O . PHE A 1 210 ? -15.338 -0.134 -14.060 1.00 50.59 210 PHE A O 1
ATOM 1683 N N . LEU A 1 211 ? -17.054 -0.134 -15.507 1.00 46.34 211 LEU A N 1
ATOM 1684 C CA . LEU A 1 211 ? -17.965 0.615 -14.649 1.00 46.34 211 LEU A CA 1
ATOM 1685 C C . LEU A 1 211 ? -18.802 -0.362 -13.808 1.00 46.34 211 LEU A C 1
ATOM 1687 O O . LEU A 1 211 ? -19.801 -0.897 -14.268 1.00 46.34 211 LEU A O 1
ATOM 1691 N N . ASN A 1 212 ? -18.383 -0.481 -12.545 1.00 37.25 212 ASN A N 1
ATOM 1692 C CA . ASN A 1 212 ? -19.153 -0.867 -11.357 1.00 37.25 212 ASN A CA 1
ATOM 1693 C C . ASN A 1 212 ? -19.085 -2.338 -10.870 1.00 37.25 212 ASN A C 1
ATOM 1695 O O . ASN A 1 212 ? -19.838 -3.186 -11.332 1.00 37.25 212 ASN A O 1
ATOM 1699 N N . PRO A 1 213 ? -18.279 -2.633 -9.828 1.00 39.97 213 PRO A N 1
ATOM 1700 C CA . PRO A 1 213 ? -18.430 -3.846 -9.019 1.00 39.97 213 PRO A CA 1
ATOM 1701 C C . PRO A 1 213 ? -19.506 -3.743 -7.910 1.00 39.97 213 PRO A C 1
ATOM 1703 O O . PRO A 1 213 ? -19.578 -4.635 -7.074 1.00 39.97 213 PRO A O 1
ATOM 1706 N N . ASN A 1 214 ? -20.336 -2.689 -7.871 1.00 37.31 214 ASN A N 1
ATOM 1707 C CA . ASN A 1 214 ? -21.377 -2.478 -6.851 1.00 37.31 214 ASN A CA 1
ATOM 1708 C C . ASN A 1 214 ? -22.770 -2.191 -7.455 1.00 37.31 214 ASN A C 1
ATOM 1710 O O . ASN A 1 214 ? -23.427 -1.209 -7.116 1.00 37.31 214 ASN A O 1
ATOM 1714 N N . THR A 1 215 ? -23.263 -3.074 -8.320 1.00 38.31 215 THR A N 1
ATOM 1715 C CA . THR A 1 215 ? -24.713 -3.233 -8.524 1.00 38.31 215 THR A CA 1
ATOM 1716 C C . THR A 1 215 ? -25.089 -4.659 -8.174 1.00 38.31 215 THR A C 1
ATOM 1718 O O . THR A 1 215 ? -24.991 -5.561 -9.000 1.00 38.31 215 THR A O 1
ATOM 1721 N N . THR A 1 216 ? -25.521 -4.867 -6.931 1.00 42.81 216 THR A N 1
ATOM 1722 C CA . THR A 1 216 ? -26.446 -5.955 -6.614 1.00 42.81 216 THR A CA 1
ATOM 1723 C C . THR A 1 216 ? -27.676 -5.764 -7.498 1.00 42.81 216 THR A C 1
ATOM 1725 O O . THR A 1 216 ? -28.479 -4.861 -7.261 1.00 42.81 216 THR A O 1
ATOM 1728 N N . ALA A 1 217 ? -27.776 -6.547 -8.569 1.00 32.00 217 ALA A N 1
ATOM 1729 C CA . ALA A 1 217 ? -28.997 -6.638 -9.351 1.00 32.00 217 ALA A CA 1
ATOM 1730 C C . ALA A 1 217 ? -30.092 -7.283 -8.476 1.00 32.00 217 ALA A C 1
ATOM 1732 O O . ALA A 1 217 ? -29.784 -8.204 -7.714 1.00 32.00 217 ALA A O 1
ATOM 1733 N N . PRO A 1 218 ? -31.346 -6.806 -8.545 1.00 32.78 218 PRO A N 1
ATOM 1734 C CA . PRO A 1 218 ? -32.444 -7.394 -7.796 1.00 32.78 218 PRO A CA 1
ATOM 1735 C C . PRO A 1 218 ? -32.737 -8.801 -8.323 1.00 32.78 218 PRO A C 1
ATOM 1737 O O . PRO A 1 218 ? -32.793 -9.027 -9.535 1.00 32.78 218 PRO A O 1
ATOM 1740 N N . VAL A 1 219 ? -32.931 -9.735 -7.392 1.00 36.03 219 VAL A N 1
ATOM 1741 C CA . VAL A 1 219 ? -33.504 -11.057 -7.652 1.00 36.03 219 VAL A CA 1
ATOM 1742 C C . VAL A 1 219 ? -34.863 -10.840 -8.318 1.00 36.03 219 VAL A C 1
ATOM 1744 O O . VAL A 1 219 ? -35.747 -10.224 -7.730 1.00 36.03 219 VAL A O 1
ATOM 1747 N N . LYS A 1 220 ? -35.018 -11.295 -9.565 1.00 35.81 220 LYS A N 1
ATOM 1748 C CA . LYS A 1 220 ? -36.339 -11.480 -10.168 1.00 35.81 220 LYS A CA 1
ATOM 1749 C C . LYS A 1 220 ? -36.793 -12.890 -9.820 1.00 35.81 220 LYS A C 1
ATOM 1751 O O . LYS A 1 220 ? -36.250 -13.849 -10.361 1.00 35.81 220 LYS A O 1
ATOM 1756 N N . GLU A 1 221 ? -37.752 -12.980 -8.910 1.00 35.94 221 GLU A N 1
ATOM 1757 C CA . GLU A 1 221 ? -38.580 -14.169 -8.735 1.00 35.94 221 GLU A CA 1
ATOM 1758 C C . GLU A 1 221 ? -39.392 -14.404 -10.018 1.00 35.94 221 GLU A C 1
ATOM 1760 O O . GLU A 1 221 ? -39.947 -13.471 -10.611 1.00 35.94 221 GLU A O 1
ATOM 1765 N N . LYS A 1 222 ? -39.406 -15.658 -10.458 1.00 38.56 222 LYS A N 1
ATOM 1766 C CA . LYS A 1 222 ? -40.468 -16.260 -11.256 1.00 38.56 222 LYS A CA 1
ATOM 1767 C C . LYS A 1 222 ? -40.947 -17.479 -10.491 1.00 38.56 222 LYS A C 1
ATOM 1769 O O . LYS A 1 222 ? -40.068 -18.137 -9.890 1.00 38.56 222 LYS A O 1
#

InterPro domains:
  IPR013087 Zinc finger C2H2-type [SM00355] (53-78)
  IPR013087 Zinc finger C2H2-type [SM00355] (85-110)
  IPR013087 Zinc finger C2H2-type [SM00355] (117-142)
  IPR013087 Zinc finger C2H2-type [SM00355] (149-174)
  IPR013087 Zinc finger C2H2-type [SM00355] (181-206)

Sequence (222 aa):
MILLFLTPPTPRQRKKSEKAEASLDEDTNPKLRRPARNWIKGVVRNKWGGIIRTCGIDGCDYKIGNPNHMKSHKAAKHGVDVRWYTCDQPGCTYRAKQASNLKGHKATKHGINVVFFKCTVPGCTYQAKEAGTLKRHKADKHGINVTLFYCTMEGCDFQAKRALVVKQHMSNIHDIDVVWHYCNLDGCSFRAKESRSLGRHQRTLHKKHFLNPNTTAPVKEK

Foldseek 3Di:
DDDDDDDDDDDDDDDDDDDDDDDDDDPDDPVPDDPPPCQFPDWDADPVRQIKTAGNDPPGRDIDRDVVVSCLCCCVPPVPPQDWDADPDPPGGDIDSDPVVNVLCCCPPVVPPQDWDADPDPPGRDIDSDPVVNVVCCCPPVVPPFDKDAAPDPPGGDIDSDPVVSVLCCCPPVVPPQDWDADPDPPGRDIDSDPVVN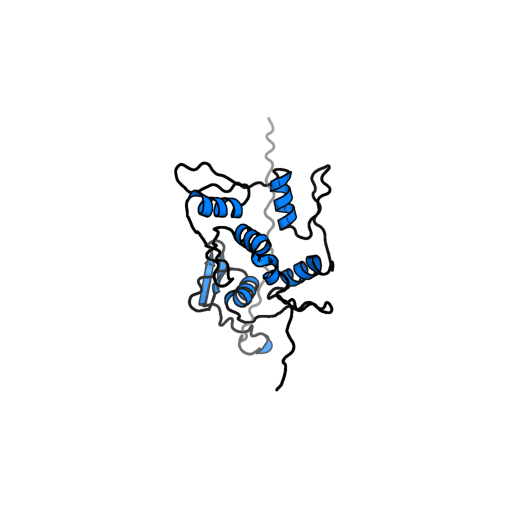VVVCCVPVVVVPPDPPDPDDDDDD

Nearest PDB structures (foldseek):
  6wmi-assembly2_D  TM=8.371E-01  e=2.830E-07  Homo sapiens
  5und-assembly1_A  TM=6.219E-01  e=8.427E-07  Homo sapiens
  8ssr-assembly1_A  TM=5.978E-01  e=3.009E-06  Homo sapiens
  5k5i-assembly1_A  TM=6.096E-01  e=5.197E-05  Homo sapiens
  2dlk-assembly1_A  TM=3.563E-01  e=5.534E-02  Homo sapiens

Organism: NCBI:txid1714386

Solvent-accessible surface area (backbone atoms only — not comparable to full-atom values): 14411 Å² total; per-residue (Å²): 136,89,81,82,81,81,77,81,84,80,83,84,81,78,83,79,78,84,79,82,90,74,93,72,86,94,80,82,64,81,89,73,64,70,78,77,72,90,55,52,67,42,78,46,69,46,100,82,72,46,56,31,36,30,44,47,52,87,97,42,88,52,70,43,61,53,67,69,58,52,51,52,46,34,25,71,76,68,62,44,88,60,56,76,35,68,53,88,53,91,94,45,85,54,64,26,78,42,67,68,56,41,51,51,45,35,28,72,77,69,59,44,89,63,60,69,39,65,52,86,53,89,94,48,86,55,64,23,82,40,66,69,57,38,52,48,48,35,26,74,77,67,61,44,89,64,57,78,33,67,49,88,54,89,94,44,89,55,67,30,79,40,63,68,56,40,53,49,45,34,28,74,74,68,64,39,90,64,53,77,35,69,50,89,52,88,95,46,88,55,67,28,79,41,65,67,57,39,56,47,49,40,56,72,78,38,51,82,78,66,71,69,98,80,70,86,73,80,86,78,85,128

Radius of gyration: 28.97 Å; Cα contacts (8 Å, |Δi|>4): 221; chains: 1; bounding box: 94×52×83 Å

Secondary structure (DSSP, 8-state):
-----PPPPPP---PPPPPPP----S---GGG-PPP-TTEEEEEE-TTSPEEEEE-STT---EES-HHHHHHHIIIII-TT---EE--STT---EESSHHHHHHHIIIII-TT---EE--STT---EESSHHHHHHHHHHHH-TT---EE--STT---EESSHHHHHHHHHHHH--S---EE--STT---EESSHHHHHHHHHHH-GGGSS-S---PPP---